Protein AF-A0A0N4XQ04-F1 (afdb_monomer)

Radius of gyration: 18.21 Å; Cα contacts (8 Å, |Δi|>4): 380; chains: 1; bounding box: 42×40×44 Å

Organism: Nippostrongylus brasiliensis (NCBI:txid27835)

InterPro domains:
  IPR000375 Dynamin stalk domain [PF01031] (177-228)
  IPR001401 Dynamin, GTPase domain [SM00053] (2-207)
  IPR001401 Dynamin, GTPase domain [cd08771] (16-231)
  IPR019762 Dynamin, GTPase region, conserved site [PS00410] (19-28)
  IPR022812 Dynamin [PR00195] (18-35)
  IPR022812 Dynamin [PR00195] (88-105)
  IPR022812 Dynamin [PR00195] (138-156)
  IPR022812 Dynamin [PR00195] (157-173)
  IPR022812 Dynamin [PR00195] (180-199)
  IPR022812 Dynamin [PTHR11566] (16-228)
  IPR027417 P-loop containing nucleoside triphosphate hydrolase [G3DSA:3.40.50.300] (14-231)
  IPR027417 P-loop containing nucleoside triphosphate hydrolase [SSF52540] (17-230)
  IPR030381 Dynamin-type guanine nucleotide-binding (G) domain [PS51718] (1-234)
  IPR045063 Dynamin, N-terminal [PF00350] (17-169)

Structure (mmCIF, N/CA/C/O backbone):
data_AF-A0A0N4XQ04-F1
#
_entry.id   AF-A0A0N4XQ04-F1
#
loop_
_atom_site.group_PDB
_atom_site.id
_atom_site.type_symbol
_atom_site.label_atom_id
_atom_site.label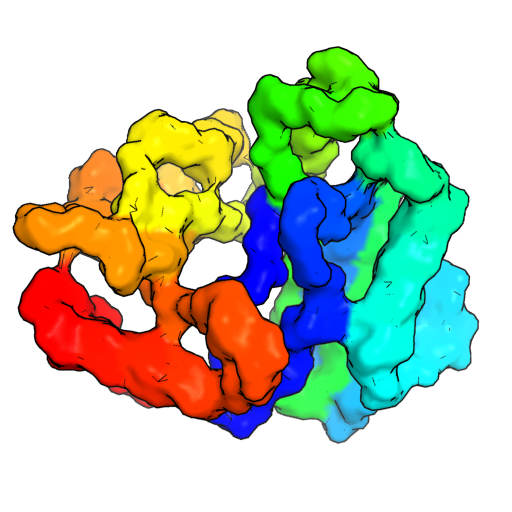_alt_id
_atom_site.label_comp_id
_atom_site.label_asym_id
_atom_site.label_entity_id
_atom_site.label_seq_id
_atom_site.pdbx_PDB_ins_code
_atom_site.Cartn_x
_atom_site.Cartn_y
_atom_site.Cartn_z
_atom_site.occupancy
_atom_site.B_iso_or_equiv
_atom_site.auth_seq_id
_atom_site.auth_comp_id
_atom_site.auth_asym_id
_atom_site.auth_atom_id
_atom_site.pdbx_PDB_model_num
ATOM 1 N N . MET A 1 1 ? 3.033 2.316 2.870 1.00 40.09 1 MET A N 1
ATOM 2 C CA . MET A 1 1 ? 2.395 1.451 1.852 1.00 40.09 1 MET A CA 1
ATOM 3 C C . MET A 1 1 ? 0.942 1.863 1.839 1.00 40.09 1 MET A C 1
ATOM 5 O O . MET A 1 1 ? 0.260 1.546 2.800 1.00 40.09 1 MET A O 1
ATOM 9 N N . SER A 1 2 ? 0.530 2.666 0.857 1.00 30.78 2 SER A N 1
ATOM 10 C CA . SER A 1 2 ? -0.864 3.102 0.753 1.00 30.78 2 SER A CA 1
ATOM 11 C C . SER A 1 2 ? -1.546 2.289 -0.343 1.00 30.78 2 SER A C 1
ATOM 13 O O . SER A 1 2 ? -1.111 2.319 -1.498 1.00 30.78 2 SER A O 1
ATOM 15 N N . PHE A 1 3 ? -2.561 1.514 0.027 1.00 34.94 3 PHE A N 1
ATOM 16 C CA . PHE A 1 3 ? -3.377 0.714 -0.882 1.00 34.94 3 PHE A CA 1
ATOM 17 C C . PHE A 1 3 ? -4.439 1.606 -1.533 1.00 34.94 3 PHE A C 1
ATOM 19 O O . PHE A 1 3 ? -5.583 1.648 -1.099 1.00 34.94 3 PHE A O 1
ATOM 26 N N . SER A 1 4 ? -4.080 2.329 -2.595 1.00 33.50 4 SER A N 1
ATOM 27 C CA . SER A 1 4 ? -5.051 3.139 -3.353 1.00 33.50 4 SER A CA 1
ATOM 28 C C . SER A 1 4 ? -5.623 2.450 -4.601 1.00 33.50 4 SER A C 1
ATOM 30 O O . SER A 1 4 ? -6.505 3.008 -5.252 1.00 33.50 4 SER A O 1
ATOM 32 N N . GLY A 1 5 ? -5.218 1.216 -4.911 1.00 36.62 5 GLY A N 1
ATOM 33 C CA . GLY A 1 5 ? -5.822 0.427 -5.990 1.00 36.62 5 GLY A CA 1
ATOM 34 C C . GLY A 1 5 ? -4.988 -0.800 -6.340 1.00 36.62 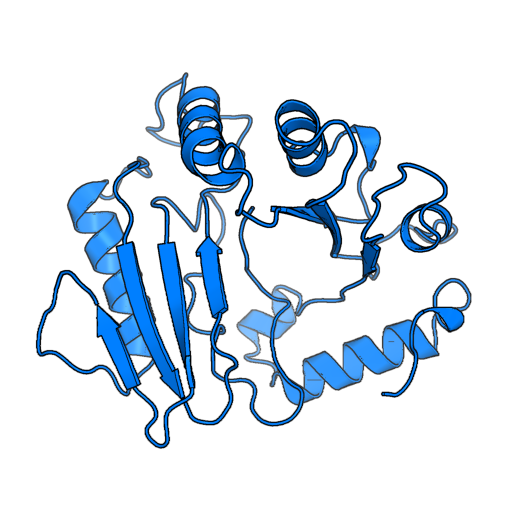5 GLY A C 1
ATOM 35 O O . GLY A 1 5 ? -3.791 -0.670 -6.582 1.00 36.62 5 GLY A O 1
ATOM 36 N N . GLY A 1 6 ? -5.602 -1.986 -6.327 1.00 34.06 6 GLY A N 1
ATOM 37 C CA . GLY A 1 6 ? -4.929 -3.196 -6.818 1.00 34.06 6 GLY A CA 1
ATOM 38 C C . GLY A 1 6 ? -5.489 -4.544 -6.358 1.00 34.06 6 GLY A C 1
ATOM 39 O O . GLY A 1 6 ? -5.051 -5.567 -6.863 1.00 34.06 6 GLY A O 1
ATOM 40 N N . LEU A 1 7 ? -6.447 -4.592 -5.426 1.00 35.34 7 LEU A N 1
ATOM 41 C CA . LEU A 1 7 ? -7.044 -5.854 -4.962 1.00 35.34 7 LEU A CA 1
ATOM 42 C C . LEU A 1 7 ? -8.553 -5.872 -5.241 1.00 35.34 7 LEU A C 1
ATOM 44 O O . LEU A 1 7 ? -9.365 -5.822 -4.322 1.00 35.34 7 LEU A O 1
ATOM 48 N N . CYS A 1 8 ? -8.951 -5.880 -6.513 1.00 35.16 8 CYS A N 1
ATOM 49 C CA . CYS A 1 8 ? -10.344 -6.121 -6.903 1.00 35.16 8 CYS A CA 1
ATOM 50 C C . CYS A 1 8 ? -10.434 -7.394 -7.743 1.00 35.16 8 CYS A C 1
ATOM 52 O O . CYS A 1 8 ? -9.721 -7.547 -8.729 1.00 35.16 8 CYS A O 1
ATOM 54 N N . SER A 1 9 ? -11.323 -8.301 -7.337 1.00 34.16 9 SER A N 1
ATOM 55 C CA . SER A 1 9 ? -11.683 -9.481 -8.122 1.00 34.16 9 SER A CA 1
ATOM 56 C C . SER A 1 9 ? -12.540 -9.052 -9.329 1.00 34.16 9 SER A C 1
ATOM 58 O O . SER A 1 9 ? -13.375 -8.155 -9.176 1.00 34.16 9 SER A O 1
ATOM 60 N N . PRO A 1 10 ? -12.384 -9.666 -10.519 1.00 37.84 10 PRO A N 1
ATOM 61 C CA . PRO A 1 10 ? -13.001 -9.201 -11.770 1.00 37.84 10 PRO A CA 1
ATOM 62 C C . PRO A 1 10 ? -14.539 -9.242 -11.809 1.00 37.84 10 PRO A C 1
ATOM 64 O O . PRO A 1 10 ? -15.143 -8.650 -12.700 1.00 37.84 10 PRO A O 1
ATOM 67 N N . ALA A 1 11 ? -15.202 -9.902 -10.854 1.00 37.88 11 ALA A N 1
ATOM 68 C CA . ALA A 1 11 ? -16.655 -10.041 -10.882 1.00 37.88 11 ALA A CA 1
ATOM 69 C C . ALA A 1 11 ? -17.398 -8.788 -10.363 1.00 37.88 11 ALA A C 1
ATOM 71 O O . ALA A 1 11 ? -18.342 -8.329 -11.013 1.00 37.88 11 ALA A O 1
ATOM 72 N N . HIS A 1 12 ? -17.003 -8.233 -9.209 1.00 42.25 12 HIS A N 1
ATOM 73 C CA . HIS A 1 12 ? -17.744 -7.169 -8.511 1.00 42.25 12 HIS A CA 1
ATOM 74 C C . HIS A 1 12 ? -16.767 -6.250 -7.763 1.00 42.25 12 HIS A C 1
ATOM 76 O O . HIS A 1 12 ? -16.141 -6.630 -6.777 1.00 42.25 12 HIS A O 1
ATOM 82 N N . ALA A 1 13 ? -16.616 -5.031 -8.269 1.00 42.97 13 ALA A N 1
ATOM 83 C CA . ALA A 1 13 ? -15.509 -4.134 -7.969 1.00 42.97 13 ALA A CA 1
ATOM 84 C C . ALA A 1 13 ? -15.736 -3.172 -6.781 1.00 42.97 13 ALA A C 1
ATOM 86 O O . ALA A 1 13 ? -15.130 -2.110 -6.710 1.00 42.97 13 ALA A O 1
ATOM 87 N N . ALA A 1 14 ? -16.611 -3.507 -5.839 1.00 47.78 14 ALA A N 1
ATOM 88 C CA . ALA A 1 14 ? -16.950 -2.602 -4.740 1.00 47.78 14 ALA A CA 1
ATOM 89 C C . ALA A 1 14 ? -15.936 -2.507 -3.569 1.00 47.78 14 ALA A C 1
ATOM 91 O O . ALA A 1 14 ? -15.836 -1.430 -2.979 1.00 47.78 14 ALA A O 1
ATOM 92 N N . PRO A 1 15 ? -15.160 -3.538 -3.175 1.00 50.62 15 PRO A N 1
ATOM 93 C CA . PRO A 1 15 ? -14.781 -3.636 -1.763 1.00 50.62 15 PRO A CA 1
ATOM 94 C C . PRO A 1 15 ? -13.606 -2.759 -1.301 1.00 50.62 15 PRO A C 1
ATOM 96 O O . PRO A 1 15 ? -13.224 -2.871 -0.143 1.00 50.62 15 PRO A O 1
ATOM 99 N N . LEU A 1 16 ? -13.013 -1.896 -2.140 1.00 55.62 16 LEU A N 1
ATOM 100 C CA . LEU A 1 16 ? -11.921 -0.992 -1.720 1.00 55.62 16 LEU A CA 1
ATOM 101 C C . LEU A 1 16 ? -12.001 0.430 -2.299 1.00 55.62 16 LEU A C 1
ATOM 103 O O . LEU A 1 16 ? -11.131 1.255 -2.009 1.00 55.62 16 LEU A O 1
ATOM 107 N N . ASP A 1 17 ? -13.017 0.763 -3.108 1.00 62.09 17 ASP A N 1
ATOM 108 C CA . ASP A 1 17 ? -13.111 2.116 -3.687 1.00 62.09 17 ASP A CA 1
ATOM 109 C C . ASP A 1 17 ? -13.430 3.180 -2.622 1.00 62.09 17 ASP A C 1
ATOM 111 O O . ASP A 1 17 ? -13.239 4.366 -2.858 1.00 62.09 17 ASP A O 1
ATOM 115 N N . PHE A 1 18 ? -13.864 2.773 -1.427 1.00 62.19 18 PHE A N 1
ATOM 116 C CA . PHE A 1 18 ? -14.231 3.664 -0.327 1.00 62.19 18 PHE A CA 1
ATOM 117 C C . PHE A 1 18 ? -13.051 4.195 0.489 1.00 62.19 18 PHE A C 1
ATOM 119 O O . PHE A 1 18 ? -13.249 5.128 1.262 1.00 62.19 18 PHE A O 1
ATOM 126 N N . LEU A 1 19 ? -11.842 3.644 0.340 1.00 73.38 19 LEU A N 1
ATOM 127 C CA . LEU A 1 19 ? -10.681 4.178 1.054 1.00 73.38 19 LEU A CA 1
ATOM 128 C C . LEU A 1 19 ? -10.494 5.663 0.696 1.00 73.38 19 LEU A C 1
ATOM 130 O O . LEU A 1 19 ? -10.645 6.007 -0.483 1.00 73.38 19 LEU A O 1
ATOM 134 N N . PRO A 1 20 ? -10.200 6.548 1.671 1.00 59.28 20 PRO A N 1
ATOM 135 C CA . PRO A 1 20 ? -9.997 7.964 1.392 1.00 59.28 20 PRO A CA 1
ATOM 136 C C . PRO A 1 20 ? -8.969 8.156 0.273 1.00 59.28 20 PRO A C 1
ATOM 138 O O . PRO A 1 20 ? -7.975 7.431 0.195 1.00 59.28 20 PRO A O 1
ATOM 141 N N . ARG A 1 21 ? -9.217 9.118 -0.622 1.00 64.25 21 ARG A N 1
ATOM 142 C CA . ARG A 1 21 ? -8.310 9.484 -1.723 1.00 64.25 21 ARG A CA 1
ATOM 143 C C . ARG A 1 21 ? -8.150 10.994 -1.768 1.00 64.25 21 ARG A C 1
ATOM 145 O O . ARG A 1 21 ? -9.133 11.720 -1.685 1.00 64.25 21 ARG A O 1
ATOM 152 N N . GLY A 1 22 ? -6.923 11.469 -1.957 1.00 55.00 22 GLY A N 1
ATOM 153 C CA . GLY A 1 22 ? -6.633 12.898 -2.039 1.00 55.00 22 GLY A CA 1
ATOM 154 C C . GLY A 1 22 ? -5.165 13.192 -2.334 1.00 55.00 22 GLY A C 1
ATOM 155 O O . GLY A 1 22 ? -4.343 12.286 -2.452 1.00 55.00 22 GLY A O 1
ATOM 156 N N . SER A 1 23 ? -4.834 14.475 -2.464 1.00 46.06 23 SER A N 1
ATOM 157 C CA . SER A 1 23 ? -3.452 14.955 -2.562 1.00 46.06 23 SER A CA 1
ATOM 158 C C . SER A 1 23 ? -2.860 15.190 -1.166 1.00 46.06 23 SER A C 1
ATOM 160 O O . SER A 1 23 ? -3.449 15.928 -0.377 1.00 46.06 23 SER A O 1
ATOM 162 N N . GLY A 1 24 ? -1.682 14.628 -0.875 1.00 56.03 24 GLY A N 1
ATOM 163 C CA . GLY A 1 24 ? -0.995 14.744 0.424 1.00 56.03 24 GLY A CA 1
ATOM 164 C C . GLY A 1 24 ? -0.974 13.427 1.209 1.00 56.03 24 GLY A C 1
ATOM 165 O O . GLY A 1 24 ? -1.134 12.359 0.622 1.00 56.03 24 GLY A O 1
ATOM 166 N N . ILE A 1 25 ? -0.771 13.486 2.533 1.00 57.31 25 ILE A N 1
ATOM 167 C CA . ILE A 1 25 ? -0.905 12.302 3.401 1.00 57.31 25 ILE A CA 1
ATOM 168 C C . ILE A 1 25 ? -2.391 11.971 3.535 1.00 57.31 25 ILE A C 1
ATOM 170 O O . ILE A 1 25 ? -3.100 12.560 4.346 1.00 57.31 25 ILE A O 1
ATOM 174 N N . VAL A 1 26 ? -2.853 11.044 2.703 1.00 68.88 26 VAL A N 1
ATOM 175 C CA . VAL A 1 26 ? -4.247 10.591 2.693 1.00 68.88 26 VAL A CA 1
ATOM 176 C C . VAL A 1 26 ? -4.534 9.727 3.923 1.00 68.88 26 VAL A C 1
ATOM 178 O O . VAL A 1 26 ? -5.467 9.992 4.676 1.00 68.88 26 VAL A O 1
ATOM 181 N N . THR A 1 27 ? -3.666 8.751 4.186 1.00 76.25 27 THR A N 1
ATOM 182 C CA . THR A 1 27 ? -3.754 7.867 5.352 1.00 76.25 27 THR A CA 1
ATOM 183 C C . THR A 1 27 ? -2.927 8.454 6.496 1.00 76.25 27 THR A C 1
ATOM 185 O O . THR A 1 27 ? -1.702 8.395 6.466 1.00 76.25 27 THR A O 1
ATOM 188 N N . ARG A 1 28 ? -3.580 9.044 7.506 1.00 86.44 28 ARG A N 1
ATOM 189 C CA . ARG A 1 28 ? -2.923 9.629 8.703 1.00 86.44 28 ARG A CA 1
ATOM 190 C C . ARG A 1 28 ? -2.937 8.709 9.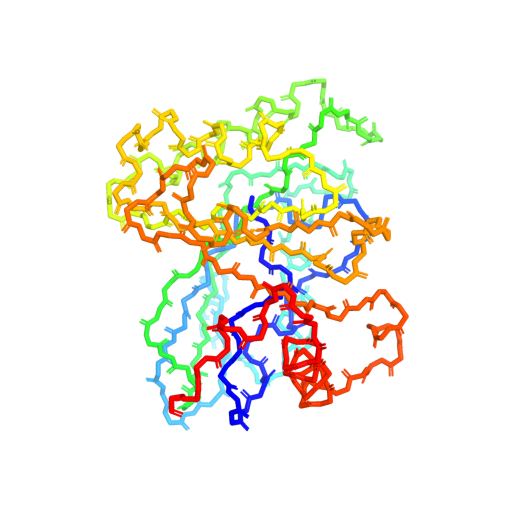930 1.00 86.44 28 ARG A C 1
ATOM 192 O O . ARG A 1 28 ? -2.280 8.985 10.932 1.00 86.44 28 ARG A O 1
ATOM 199 N N . ARG A 1 29 ? -3.684 7.610 9.855 1.00 90.44 29 ARG A N 1
ATOM 200 C CA . ARG A 1 29 ? -3.790 6.569 10.881 1.00 90.44 29 ARG A CA 1
ATOM 201 C C . ARG A 1 29 ? -3.730 5.206 10.202 1.00 90.44 29 ARG A C 1
ATOM 203 O O . ARG A 1 29 ? -4.263 5.093 9.100 1.00 90.44 29 ARG A O 1
ATOM 210 N N . PRO A 1 30 ? -3.147 4.172 10.827 1.00 92.56 30 PRO A N 1
ATOM 211 C CA . PRO A 1 30 ? -3.252 2.820 10.303 1.00 92.56 30 PRO A CA 1
ATOM 212 C C . PRO A 1 30 ? -4.722 2.412 10.167 1.00 92.56 30 PRO A C 1
ATOM 214 O O . PRO A 1 30 ? -5.494 2.576 11.112 1.00 92.56 30 PRO A O 1
ATOM 217 N N . LEU A 1 31 ? -5.111 1.854 9.027 1.00 93.25 31 LEU A N 1
ATOM 218 C CA . LEU A 1 31 ? -6.429 1.255 8.843 1.00 93.25 31 LEU A CA 1
ATOM 219 C C . LEU A 1 31 ? -6.264 -0.259 8.756 1.00 93.25 31 LEU A C 1
ATOM 221 O O . LEU A 1 31 ? -5.709 -0.783 7.793 1.00 93.25 31 LEU A O 1
ATOM 225 N N . ILE A 1 32 ? -6.752 -0.958 9.776 1.00 93.81 32 ILE A N 1
ATOM 226 C CA . ILE A 1 32 ? -6.834 -2.416 9.790 1.00 93.81 32 ILE A CA 1
ATOM 227 C C . ILE A 1 32 ? -8.180 -2.784 9.176 1.00 93.81 32 ILE A C 1
ATOM 229 O O . ILE A 1 32 ? -9.220 -2.681 9.828 1.00 93.81 32 ILE A O 1
ATOM 233 N N . LEU A 1 33 ? -8.147 -3.189 7.912 1.00 93.06 33 LEU A N 1
ATOM 234 C CA . LEU A 1 33 ? -9.303 -3.606 7.138 1.00 93.06 33 LEU A CA 1
ATOM 235 C C . LEU A 1 33 ? -9.384 -5.131 7.107 1.00 93.06 33 LEU A C 1
ATOM 237 O O . LEU A 1 33 ? -8.543 -5.800 6.511 1.00 93.06 33 LEU A O 1
ATOM 241 N N . GLN A 1 34 ? -10.415 -5.687 7.727 1.00 92.94 34 GLN A N 1
ATOM 242 C CA . GLN A 1 34 ? -10.708 -7.114 7.682 1.00 92.94 34 GLN A CA 1
ATOM 243 C C . GLN A 1 34 ? -11.824 -7.354 6.669 1.00 92.94 34 GLN A C 1
ATOM 245 O O . GLN A 1 34 ? -12.957 -6.932 6.882 1.00 92.94 34 GLN A O 1
ATOM 250 N N . LEU A 1 35 ? -11.501 -8.031 5.577 1.00 90.81 35 LEU A N 1
ATOM 251 C CA . LEU A 1 35 ? -12.465 -8.544 4.618 1.00 90.81 35 LEU A CA 1
ATOM 252 C C . LEU A 1 35 ? -12.927 -9.919 5.096 1.00 90.81 35 LEU A C 1
ATOM 254 O O . LEU A 1 35 ? -12.099 -10.791 5.371 1.00 90.81 35 LEU A O 1
ATOM 258 N N . ILE A 1 36 ? -14.237 -10.091 5.235 1.00 92.75 36 ILE A N 1
ATOM 259 C CA . ILE A 1 36 ? -14.867 -11.311 5.733 1.00 92.75 36 ILE A CA 1
ATOM 260 C C . ILE A 1 36 ? -15.904 -11.751 4.705 1.00 92.75 36 ILE A C 1
ATOM 262 O O . ILE A 1 36 ? -16.799 -10.991 4.339 1.00 92.75 36 ILE A O 1
ATOM 266 N N . GLN A 1 37 ? -15.778 -12.983 4.228 1.00 92.00 37 GLN A N 1
ATOM 267 C CA . GLN A 1 37 ? -16.737 -13.557 3.301 1.00 92.00 37 GLN A CA 1
ATOM 268 C C . GLN A 1 37 ? -18.052 -13.838 4.039 1.00 92.00 37 GLN A C 1
ATOM 270 O O . GLN A 1 37 ? -18.088 -14.652 4.961 1.00 92.00 37 GLN A O 1
ATOM 275 N N . ASP A 1 38 ? -19.129 -13.177 3.621 1.00 92.44 38 ASP A N 1
ATOM 276 C CA . ASP A 1 38 ? -20.472 -13.322 4.194 1.00 92.44 38 ASP A CA 1
ATOM 277 C C . ASP A 1 38 ? -21.533 -13.276 3.089 1.00 92.44 38 ASP A C 1
ATOM 279 O O . ASP A 1 38 ? -21.259 -12.851 1.974 1.00 92.44 38 ASP A O 1
ATOM 283 N N . ARG A 1 39 ? -22.761 -13.722 3.362 1.00 92.44 39 ARG A N 1
ATOM 284 C CA . ARG A 1 39 ? -23.855 -13.612 2.382 1.00 92.44 39 ARG A CA 1
ATOM 285 C C . ARG A 1 39 ? -24.380 -12.183 2.253 1.00 92.44 39 ARG A C 1
ATOM 287 O O . ARG A 1 39 ? -24.948 -11.846 1.219 1.00 92.44 39 ARG A O 1
ATOM 294 N N . ASN A 1 40 ? -24.217 -11.377 3.295 1.00 91.94 40 ASN A N 1
ATOM 295 C CA . ASN A 1 40 ? -24.663 -9.996 3.361 1.00 91.94 40 ASN A CA 1
ATOM 296 C C . ASN A 1 40 ? -23.496 -9.047 3.079 1.00 91.94 40 ASN A C 1
ATOM 298 O O . ASN A 1 40 ? -22.339 -9.372 3.342 1.00 91.94 40 ASN A O 1
ATOM 302 N N . GLU A 1 41 ? -23.818 -7.856 2.580 1.00 90.25 41 GLU A N 1
ATOM 303 C CA . GLU A 1 41 ? -22.837 -6.807 2.317 1.00 90.25 41 GLU A CA 1
ATOM 304 C C . GLU A 1 41 ? -23.031 -5.634 3.279 1.00 90.25 41 GLU A C 1
ATOM 306 O O . GLU A 1 41 ? -24.053 -4.948 3.238 1.00 90.25 41 GLU A O 1
ATOM 311 N N . TYR A 1 42 ? -22.074 -5.446 4.188 1.00 93.19 42 TYR A N 1
ATOM 312 C CA . TYR A 1 42 ? -22.071 -4.357 5.165 1.00 93.19 42 TYR A CA 1
ATOM 313 C C . TYR A 1 42 ? -20.684 -4.171 5.789 1.00 93.19 42 TYR A C 1
ATOM 315 O O . TYR A 1 42 ? -19.808 -5.028 5.680 1.00 93.19 42 TYR A O 1
ATOM 323 N N . ALA A 1 43 ? -20.488 -3.065 6.497 1.00 94.62 43 ALA A N 1
ATOM 324 C CA . ALA A 1 43 ? -19.284 -2.787 7.257 1.00 94.62 43 ALA A CA 1
ATOM 325 C C . ALA A 1 43 ? -19.584 -2.455 8.725 1.00 94.62 43 ALA A C 1
ATOM 327 O O . ALA A 1 43 ? -20.656 -1.951 9.061 1.00 94.62 43 ALA A O 1
ATOM 328 N N . GLU A 1 44 ? -18.625 -2.736 9.601 1.00 96.06 44 GLU A N 1
ATOM 329 C CA . GLU A 1 44 ? -18.680 -2.436 11.032 1.00 96.06 44 GLU A CA 1
ATOM 330 C C . GLU A 1 44 ? -17.338 -1.856 11.488 1.00 96.06 44 GLU A C 1
ATOM 332 O O . GLU A 1 44 ? -16.268 -2.414 11.218 1.00 96.06 44 GLU A O 1
ATOM 337 N N . PHE A 1 45 ? -17.396 -0.751 12.227 1.00 96.81 45 PHE A N 1
ATOM 338 C CA . PHE A 1 45 ? -16.230 -0.170 12.879 1.00 96.81 45 PHE A CA 1
ATOM 339 C C . PHE A 1 45 ? -16.141 -0.619 14.333 1.00 96.81 45 PHE A C 1
ATOM 341 O O . PHE A 1 45 ? -17.124 -0.571 15.073 1.00 96.81 45 PHE A O 1
ATOM 348 N N . LEU A 1 46 ? -14.936 -0.959 14.795 1.00 95.69 46 LEU A N 1
ATOM 349 C CA . LEU A 1 46 ? -14.734 -1.387 16.183 1.00 95.69 46 LEU A CA 1
ATOM 350 C C . LEU A 1 46 ? -15.122 -0.307 17.208 1.00 95.69 46 LEU A C 1
ATOM 352 O O . LEU A 1 46 ? -15.551 -0.638 18.315 1.00 95.69 46 LEU A O 1
ATOM 356 N N . HIS A 1 47 ? -14.971 0.974 16.856 1.00 94.81 47 HIS A N 1
ATOM 357 C CA . HIS A 1 47 ? -15.336 2.107 17.712 1.00 94.81 47 HIS A CA 1
ATOM 358 C C . HIS A 1 47 ? -16.831 2.466 17.658 1.00 94.81 47 HIS A C 1
ATOM 360 O O . HIS A 1 47 ? -17.283 3.248 18.490 1.00 94.81 47 HIS A O 1
ATOM 366 N N . LYS A 1 48 ? -17.610 1.862 16.748 1.00 94.44 48 LYS A N 1
ATOM 367 C CA . LYS A 1 48 ? -19.071 2.019 16.620 1.00 94.44 48 LYS A CA 1
ATOM 368 C C . LYS A 1 48 ? -19.777 0.662 16.678 1.00 94.44 48 LYS A C 1
ATOM 370 O O . LYS A 1 48 ? -20.474 0.256 15.751 1.00 94.44 48 LYS A O 1
ATOM 375 N N . LYS A 1 49 ? -19.576 -0.054 17.789 1.00 88.69 49 LYS A N 1
ATOM 376 C CA . LYS A 1 49 ? -20.162 -1.387 18.008 1.00 88.69 49 LYS A CA 1
ATOM 377 C C . LYS A 1 49 ? -21.681 -1.363 17.835 1.00 88.69 49 LYS A C 1
ATOM 379 O O . LYS A 1 49 ? -22.355 -0.532 18.440 1.00 88.69 49 LYS A O 1
ATOM 384 N N . GLY A 1 50 ? -22.202 -2.310 17.057 1.00 88.62 50 GLY A N 1
ATOM 385 C CA . GLY A 1 50 ? -23.639 -2.442 16.800 1.00 88.62 50 GLY A CA 1
ATOM 386 C C . GLY A 1 50 ? -24.194 -1.490 15.736 1.00 88.62 50 GLY A C 1
ATOM 387 O O . GLY A 1 50 ? -25.395 -1.523 15.478 1.00 88.62 50 GLY A O 1
ATOM 388 N N . GLN A 1 51 ? -23.350 -0.667 15.103 1.00 94.75 51 GLN A N 1
ATOM 389 C CA . GLN A 1 51 ? -23.731 0.121 13.936 1.00 94.75 51 GLN A CA 1
ATOM 390 C C . GLN A 1 51 ? -23.240 -0.558 12.654 1.00 94.75 51 GLN A C 1
ATOM 392 O O . GLN A 1 51 ? -22.042 -0.770 12.468 1.00 94.75 51 GLN A O 1
ATOM 397 N N . TYR A 1 52 ? -24.179 -0.845 11.755 1.00 94.75 52 TYR A N 1
ATOM 398 C CA . TYR A 1 52 ? -23.909 -1.446 10.452 1.00 94.75 52 TYR A CA 1
ATOM 399 C C . TYR A 1 52 ? -23.974 -0.386 9.354 1.00 94.75 52 TYR A C 1
ATOM 401 O O . TYR A 1 52 ? -24.918 0.402 9.293 1.00 94.75 52 TYR A O 1
ATOM 409 N N . PHE A 1 53 ? -22.973 -0.383 8.482 1.00 93.81 53 PHE A N 1
ATOM 410 C CA . PHE A 1 53 ? -22.870 0.528 7.350 1.00 93.81 53 PHE A CA 1
ATOM 411 C C . PHE A 1 53 ? -23.103 -0.254 6.060 1.00 93.81 53 PHE A C 1
ATOM 413 O O . PHE A 1 53 ? -22.337 -1.155 5.743 1.00 93.81 53 PHE A O 1
ATOM 420 N N . THR A 1 54 ? -24.154 0.077 5.318 1.00 91.44 54 THR A N 1
ATOM 421 C CA . THR A 1 54 ? -24.426 -0.494 3.985 1.00 91.44 54 THR A CA 1
ATOM 422 C C . THR A 1 54 ? -24.049 0.465 2.856 1.00 91.44 54 THR A C 1
ATOM 424 O O . THR A 1 54 ? -23.842 0.037 1.726 1.00 91.44 54 THR A O 1
ATOM 427 N N . ASP A 1 55 ? -23.927 1.757 3.168 1.00 88.06 55 ASP A N 1
ATOM 428 C CA . ASP A 1 55 ? -23.423 2.786 2.265 1.00 88.06 55 ASP A CA 1
ATOM 429 C C . ASP A 1 55 ? -21.915 2.987 2.476 1.00 88.06 55 ASP A C 1
ATOM 431 O O . ASP A 1 55 ? -21.460 3.412 3.542 1.00 88.06 55 ASP A O 1
ATOM 435 N N . PHE A 1 56 ? -21.129 2.684 1.447 1.00 84.81 56 PHE A N 1
ATOM 436 C CA . PHE A 1 56 ? -19.675 2.795 1.484 1.00 84.81 56 PHE A CA 1
ATOM 437 C C . PHE A 1 56 ? -19.164 4.241 1.397 1.00 84.81 56 PHE A C 1
ATOM 439 O O . PHE A 1 56 ? -18.045 4.505 1.844 1.00 84.81 56 PHE A O 1
ATOM 446 N N . ASP A 1 57 ? -19.972 5.196 0.926 1.00 85.69 57 ASP A N 1
ATOM 447 C CA . ASP A 1 57 ? -19.632 6.617 1.056 1.00 85.69 57 ASP A CA 1
ATOM 448 C C . ASP A 1 57 ? -19.709 7.051 2.531 1.00 85.69 57 ASP A C 1
ATOM 450 O O . ASP A 1 57 ? -18.858 7.807 3.009 1.00 85.69 57 ASP A O 1
ATOM 454 N N . ALA A 1 58 ? -20.652 6.494 3.300 1.00 90.38 58 ALA A N 1
ATOM 455 C CA . ALA A 1 58 ? -20.712 6.696 4.748 1.00 90.38 58 ALA A CA 1
ATOM 456 C C . ALA A 1 58 ? -19.530 6.035 5.480 1.00 90.38 58 ALA A C 1
ATOM 458 O O . ALA A 1 58 ? -19.021 6.605 6.444 1.00 90.38 58 ALA A O 1
ATOM 459 N N . VAL A 1 59 ? -19.048 4.878 5.007 1.00 91.00 59 VAL A N 1
ATOM 460 C CA . VAL A 1 59 ? -17.813 4.249 5.518 1.00 91.00 59 VAL A CA 1
ATOM 461 C C . VAL A 1 59 ? -16.608 5.159 5.287 1.00 91.00 59 VAL A C 1
ATOM 463 O O . VAL A 1 59 ? -15.825 5.372 6.211 1.00 91.00 59 VAL A O 1
ATOM 466 N N . ARG A 1 60 ? -16.459 5.726 4.082 1.00 88.25 60 ARG A N 1
ATOM 467 C CA . ARG A 1 60 ? -15.376 6.674 3.786 1.00 88.25 60 ARG A CA 1
ATOM 468 C C . ARG A 1 60 ? -15.419 7.870 4.728 1.00 88.25 60 ARG A C 1
ATOM 470 O O . ARG A 1 60 ? -14.412 8.187 5.357 1.00 88.25 60 ARG A O 1
ATOM 477 N N . LYS A 1 61 ? -16.591 8.498 4.833 1.00 90.44 61 LYS A N 1
ATOM 478 C CA . LYS A 1 61 ? -16.797 9.659 5.696 1.00 90.44 61 LYS A CA 1
ATOM 479 C C . LYS A 1 61 ? -16.463 9.341 7.151 1.00 90.44 61 LYS A C 1
ATOM 481 O O . LYS A 1 61 ? -15.794 10.128 7.803 1.00 90.44 61 LYS A O 1
ATOM 486 N N . GLU A 1 62 ? -16.848 8.166 7.639 1.00 93.94 62 GLU A N 1
ATOM 487 C CA . GLU A 1 62 ? -16.514 7.741 8.998 1.00 93.94 62 GLU A CA 1
ATOM 488 C C . GLU A 1 62 ? -15.002 7.607 9.222 1.00 93.94 62 GLU A C 1
ATOM 490 O O 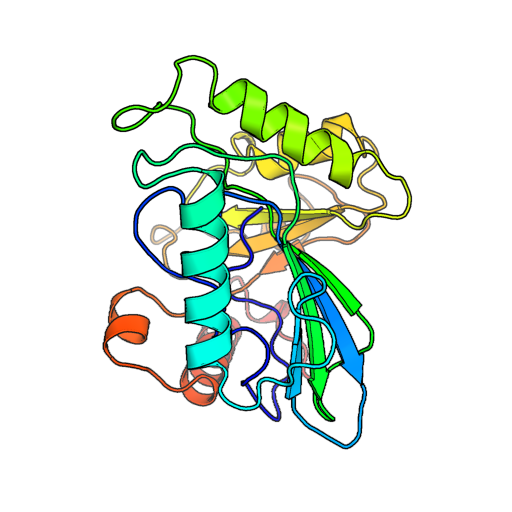. GLU A 1 62 ? -14.507 7.999 10.275 1.00 93.94 62 GLU A O 1
ATOM 495 N N . ILE A 1 63 ? -14.253 7.077 8.248 1.00 91.69 63 ILE A N 1
ATOM 496 C CA . ILE A 1 63 ? -12.785 7.000 8.333 1.00 91.69 63 ILE A CA 1
ATOM 497 C C . ILE A 1 63 ? -12.184 8.409 8.422 1.00 91.69 63 ILE A C 1
ATOM 499 O O . ILE A 1 63 ? -11.261 8.630 9.211 1.00 91.69 63 ILE A O 1
ATOM 503 N N . GLU A 1 64 ? -12.688 9.350 7.622 1.00 90.12 64 GLU A N 1
ATOM 504 C CA . GLU A 1 64 ? -12.245 10.749 7.612 1.00 90.12 64 GLU A CA 1
ATOM 505 C C . GLU A 1 64 ? -12.565 11.445 8.944 1.00 90.12 64 GLU A C 1
ATOM 507 O O . GLU A 1 64 ? -11.648 11.949 9.598 1.00 90.12 64 GLU A O 1
ATOM 512 N N . ASP A 1 65 ? -13.818 11.366 9.400 1.00 91.69 65 ASP A N 1
ATOM 513 C CA . ASP A 1 65 ? -14.301 11.958 10.652 1.00 91.69 65 ASP A CA 1
ATOM 514 C C . ASP A 1 65 ? -13.523 11.409 11.864 1.00 91.69 65 ASP A C 1
ATOM 516 O O . ASP A 1 65 ? -13.059 12.163 12.723 1.00 91.69 65 ASP A O 1
ATOM 520 N N . GLU A 1 66 ? -13.318 10.090 11.928 1.00 92.88 66 GLU A N 1
ATOM 521 C CA . GLU A 1 66 ? -12.582 9.433 13.013 1.00 92.88 66 GLU A CA 1
ATOM 522 C C . GLU A 1 66 ? -11.076 9.740 12.962 1.00 92.88 66 GLU A C 1
ATOM 524 O O . GLU A 1 66 ? -10.400 9.791 13.996 1.00 92.88 66 GLU A O 1
ATOM 529 N N . THR A 1 67 ? -10.526 9.980 11.772 1.00 90.69 67 THR A N 1
ATOM 530 C CA . THR A 1 67 ? -9.150 10.463 11.628 1.00 90.69 67 THR A CA 1
ATOM 531 C C . THR A 1 67 ? -9.027 11.880 12.173 1.00 90.69 67 THR A C 1
ATOM 533 O O . THR A 1 67 ? -8.204 12.113 13.061 1.00 90.69 67 THR A O 1
ATOM 536 N N . ASP A 1 68 ? -9.882 12.799 11.722 1.00 89.75 68 ASP A N 1
ATOM 537 C CA . ASP A 1 68 ? -9.863 14.203 12.140 1.00 89.75 68 ASP A CA 1
ATOM 538 C C . ASP A 1 68 ? -10.139 14.379 13.633 1.00 89.75 68 ASP A C 1
ATOM 540 O O . ASP A 1 68 ? -9.505 15.214 14.280 1.00 89.75 68 ASP A O 1
ATOM 544 N N . ARG A 1 69 ? -11.000 13.542 14.220 1.00 91.31 69 ARG A N 1
ATOM 545 C CA . ARG A 1 69 ? -11.265 13.540 15.665 1.00 91.31 69 ARG A CA 1
ATOM 546 C C . ARG A 1 69 ? -10.006 13.295 16.501 1.00 91.31 69 ARG A C 1
ATOM 548 O O . ARG A 1 69 ? -9.899 13.828 17.603 1.00 91.31 69 ARG A O 1
ATOM 555 N N . VAL A 1 70 ? -9.076 12.471 16.012 1.00 90.19 70 VAL A N 1
ATOM 556 C CA . VAL A 1 70 ? -7.868 12.068 16.754 1.00 90.19 70 VAL A CA 1
ATOM 557 C C . VAL A 1 70 ? -6.657 12.917 16.388 1.00 90.19 70 VAL A C 1
ATOM 559 O O . VAL A 1 70 ? -5.882 13.278 17.269 1.00 90.19 70 VAL A O 1
ATOM 562 N N . THR A 1 71 ? -6.465 13.224 15.106 1.00 86.00 71 THR A N 1
ATOM 563 C CA . THR A 1 71 ? -5.275 13.951 14.635 1.00 86.00 71 THR A CA 1
ATOM 564 C C . THR A 1 71 ? -5.491 15.458 14.516 1.00 86.00 71 THR A C 1
ATOM 566 O O . THR A 1 71 ? -4.548 16.187 14.213 1.00 86.00 71 THR A O 1
ATOM 569 N N . GLY A 1 72 ? -6.728 15.927 14.702 1.00 82.25 72 GLY A N 1
ATOM 570 C CA . GLY A 1 72 ? -7.136 17.277 14.336 1.00 82.25 72 GLY A CA 1
ATOM 571 C C . GLY A 1 72 ? -7.089 17.508 12.822 1.00 82.25 72 GLY A C 1
ATOM 572 O O . GLY A 1 72 ? -6.750 16.618 12.034 1.00 82.25 72 GLY A O 1
ATOM 573 N N . GLN A 1 73 ? -7.384 18.746 12.420 1.00 73.50 73 GLN A N 1
ATOM 574 C CA . GLN A 1 73 ? -7.335 19.183 11.018 1.00 73.50 73 GLN A CA 1
ATOM 575 C C . GLN A 1 73 ? -5.907 19.529 10.543 1.00 73.50 73 GLN A C 1
ATOM 577 O O . GLN A 1 73 ? -5.659 19.648 9.344 1.00 73.50 73 GLN A O 1
ATOM 582 N N . ASN A 1 74 ? -4.934 19.610 11.459 1.00 68.31 74 ASN A N 1
ATOM 583 C CA . ASN A 1 74 ? -3.567 20.081 11.190 1.00 68.31 74 ASN A CA 1
ATOM 584 C C . ASN A 1 74 ? -2.627 18.995 10.626 1.00 68.31 74 ASN A C 1
ATOM 586 O O . ASN A 1 74 ? -1.427 19.006 10.882 1.00 68.31 74 ASN A O 1
ATOM 590 N N . LYS A 1 75 ? -3.155 18.034 9.854 1.00 71.25 75 LYS A N 1
ATOM 591 C CA . LYS A 1 75 ? -2.376 16.996 9.134 1.00 71.25 75 LYS A CA 1
ATOM 592 C C . LYS A 1 75 ? -1.426 16.140 9.996 1.00 71.25 75 LYS A C 1
ATOM 594 O O . LYS A 1 75 ? -0.501 15.531 9.451 1.00 71.25 75 LYS A O 1
ATOM 599 N N . GLY A 1 76 ? -1.659 16.070 11.307 1.00 80.88 76 GLY A N 1
ATOM 600 C CA . GLY A 1 76 ? -0.943 15.166 12.204 1.00 80.88 76 GLY A CA 1
ATOM 601 C C . GLY A 1 76 ? -1.222 13.697 11.879 1.00 80.88 76 GLY A C 1
ATOM 602 O O . GLY A 1 76 ? -2.172 13.376 11.162 1.00 80.88 76 GLY A O 1
ATOM 603 N N . ILE A 1 77 ? -0.404 12.799 12.421 1.00 87.56 77 ILE A N 1
ATOM 604 C CA . ILE A 1 77 ? -0.611 11.350 12.329 1.00 87.56 77 ILE A CA 1
ATOM 605 C C . ILE A 1 77 ? -0.854 10.761 13.715 1.00 87.56 77 ILE A C 1
ATOM 607 O O . ILE A 1 77 ? -0.503 11.362 14.727 1.00 87.56 77 ILE A O 1
ATOM 611 N N . SER A 1 78 ? -1.442 9.570 13.773 1.00 89.62 78 SER A N 1
ATOM 612 C CA . SER A 1 78 ? -1.577 8.830 15.028 1.00 89.62 78 SER A CA 1
ATOM 613 C C . SER A 1 78 ? -1.340 7.340 14.802 1.00 89.62 78 SER A C 1
ATOM 615 O O . SER A 1 78 ? -1.881 6.783 13.845 1.00 89.62 78 SER A O 1
ATOM 617 N N . PRO A 1 79 ? -0.575 6.662 15.680 1.00 89.44 79 PRO A N 1
ATOM 618 C CA . PRO A 1 79 ? -0.332 5.225 15.569 1.00 89.44 79 PRO A CA 1
ATOM 619 C C . PRO A 1 79 ? -1.561 4.384 15.941 1.00 89.44 79 PRO A C 1
ATOM 621 O O . PRO A 1 79 ? -1.555 3.173 15.737 1.00 89.44 79 PRO A O 1
ATOM 624 N N . HIS A 1 80 ? -2.617 4.999 16.487 1.00 92.56 80 HIS A N 1
ATOM 625 C CA . HIS A 1 80 ? -3.821 4.295 16.917 1.00 92.56 80 HIS A CA 1
ATOM 626 C C . HIS A 1 80 ? -4.656 3.861 15.704 1.00 92.56 80 HIS A C 1
ATOM 628 O O . HIS A 1 80 ? -5.212 4.727 15.013 1.00 92.56 80 HIS A O 1
ATOM 634 N N . PRO A 1 81 ? -4.802 2.548 15.450 1.00 94.25 81 PRO A N 1
ATOM 635 C CA . PRO A 1 81 ? -5.453 2.069 14.244 1.00 94.25 81 PRO A CA 1
ATOM 636 C C . PRO A 1 81 ? -6.962 2.327 14.256 1.00 94.25 81 PRO A C 1
ATOM 638 O O . PRO A 1 81 ? -7.609 2.276 15.305 1.00 94.25 81 PRO A O 1
ATOM 641 N N . ILE A 1 82 ? -7.531 2.539 13.073 1.00 95.19 82 ILE A N 1
ATOM 642 C CA . ILE A 1 82 ? -8.965 2.386 12.817 1.00 95.19 82 ILE A CA 1
ATOM 643 C C . ILE A 1 82 ? -9.182 0.923 12.427 1.00 95.19 82 ILE A C 1
ATOM 645 O O . ILE A 1 82 ? -8.499 0.408 11.545 1.00 95.19 82 ILE A O 1
ATOM 649 N N . ASN A 1 83 ? -10.094 0.232 13.108 1.00 96.31 83 ASN A N 1
ATOM 650 C CA . ASN A 1 83 ? -10.409 -1.166 12.816 1.00 96.31 83 ASN A CA 1
ATOM 651 C C . ASN A 1 83 ? -11.758 -1.227 12.107 1.00 96.31 83 ASN A C 1
ATOM 653 O O . ASN A 1 83 ? -12.782 -0.874 12.699 1.00 96.31 83 ASN A O 1
ATOM 657 N N . LEU A 1 84 ? -11.734 -1.689 10.863 1.00 95.50 84 LEU A N 1
ATOM 658 C CA . LEU A 1 84 ? -12.885 -1.789 9.982 1.00 95.50 84 LEU A CA 1
ATOM 659 C C . LEU A 1 84 ? -13.048 -3.238 9.532 1.00 95.50 84 LEU A C 1
ATOM 661 O O . LEU A 1 84 ? -12.108 -3.851 9.029 1.00 95.50 84 LEU A O 1
ATOM 665 N N . ARG A 1 85 ? -14.250 -3.780 9.693 1.00 94.75 85 ARG A N 1
ATOM 666 C CA . ARG A 1 85 ? -14.646 -5.071 9.133 1.00 94.75 85 ARG A CA 1
ATOM 667 C C . ARG A 1 85 ? -15.601 -4.828 7.983 1.00 94.75 85 ARG A C 1
ATOM 669 O O . ARG A 1 85 ? -16.563 -4.091 8.157 1.00 94.75 85 ARG A O 1
ATOM 676 N N . VAL A 1 86 ? -15.346 -5.448 6.840 1.00 92.56 86 VAL A N 1
ATOM 677 C CA . VAL A 1 86 ? -16.237 -5.442 5.678 1.00 92.56 86 VAL A CA 1
ATOM 678 C C . VAL A 1 86 ? -16.647 -6.875 5.398 1.00 92.56 86 VAL A C 1
ATOM 680 O O . VAL A 1 86 ? -15.805 -7.738 5.158 1.00 92.56 86 VAL A O 1
ATOM 683 N N . PHE A 1 87 ? -17.948 -7.105 5.439 1.00 92.69 87 PHE A N 1
ATOM 684 C CA . PHE A 1 87 ? -18.603 -8.362 5.133 1.00 92.69 87 PHE A CA 1
ATOM 685 C C . PHE A 1 87 ? -19.143 -8.269 3.707 1.00 92.69 87 PHE A C 1
ATOM 687 O O . PHE A 1 87 ? -19.769 -7.267 3.367 1.00 92.69 87 PHE A O 1
ATOM 694 N N . SER A 1 88 ? -18.851 -9.249 2.851 1.00 89.44 88 SER A N 1
ATOM 695 C CA . SER A 1 88 ? -19.368 -9.286 1.473 1.00 89.44 88 SER A CA 1
ATOM 696 C C . SER A 1 88 ? -19.268 -10.700 0.888 1.00 89.44 88 SER A C 1
ATOM 698 O O . SER A 1 88 ? -18.329 -11.432 1.218 1.00 89.44 88 SER A O 1
ATOM 700 N N . PRO A 1 89 ? -20.165 -11.106 -0.028 1.00 87.44 89 PRO A N 1
ATOM 701 C CA . PRO A 1 89 ? -20.041 -12.390 -0.724 1.00 87.44 89 PRO A CA 1
ATOM 702 C C . PRO A 1 89 ? -18.892 -12.406 -1.738 1.00 87.44 89 PRO A C 1
ATOM 704 O O . PRO A 1 89 ? -18.482 -13.476 -2.186 1.00 87.44 89 PRO A O 1
ATOM 707 N N . ASN A 1 90 ? -18.366 -11.229 -2.091 1.00 81.31 90 ASN A N 1
ATOM 708 C CA . ASN A 1 90 ? -17.402 -11.034 -3.172 1.00 81.31 90 ASN A CA 1
ATOM 709 C C . ASN A 1 90 ? -15.954 -10.862 -2.687 1.00 81.31 90 ASN A C 1
ATOM 711 O O . ASN A 1 90 ? -15.078 -10.508 -3.479 1.00 81.31 90 ASN A O 1
ATOM 715 N N . VAL A 1 91 ? -15.692 -11.082 -1.397 1.00 80.56 91 VAL A N 1
ATOM 716 C CA . VAL A 1 91 ? -14.354 -10.950 -0.809 1.00 80.56 91 VAL A CA 1
ATOM 717 C C . VAL A 1 91 ? -13.843 -12.285 -0.289 1.00 80.56 91 VAL A C 1
ATOM 719 O O . VAL A 1 91 ? -14.608 -13.161 0.104 1.00 80.56 91 VAL A O 1
ATOM 722 N N . LEU A 1 92 ? -12.521 -12.425 -0.271 1.00 84.38 92 LEU A N 1
ATOM 723 C CA . LEU A 1 92 ? -11.853 -13.488 0.468 1.00 84.38 92 LEU A CA 1
ATOM 724 C C . LEU A 1 92 ? -11.643 -13.045 1.915 1.00 84.38 92 LEU A C 1
ATOM 726 O O . LEU A 1 92 ? -11.497 -11.853 2.190 1.00 84.38 92 LEU A O 1
ATOM 730 N N . ASN A 1 93 ? -11.549 -14.016 2.821 1.00 86.06 93 ASN A N 1
ATOM 731 C CA . ASN A 1 93 ? -11.131 -13.760 4.195 1.00 86.06 93 ASN A CA 1
ATOM 732 C C . ASN A 1 93 ? -9.675 -13.271 4.206 1.00 86.06 93 ASN A C 1
ATOM 734 O O . ASN A 1 93 ? -8.746 -14.064 4.047 1.00 86.06 93 ASN A O 1
ATOM 738 N N . LEU A 1 94 ? -9.479 -11.963 4.373 1.00 87.44 94 LEU A N 1
ATOM 739 C CA . LEU A 1 94 ? -8.174 -11.309 4.297 1.00 87.44 94 LEU A CA 1
ATOM 740 C C . LEU A 1 94 ? -8.118 -10.120 5.256 1.00 87.44 94 LEU A C 1
ATOM 742 O O . LEU A 1 94 ? -9.099 -9.410 5.436 1.00 87.44 94 LEU A O 1
ATOM 746 N N . THR A 1 95 ? -6.957 -9.867 5.857 1.00 89.31 95 THR A N 1
ATOM 747 C CA . THR A 1 95 ? -6.703 -8.619 6.590 1.00 89.31 95 THR A CA 1
ATOM 748 C C . THR A 1 95 ? -5.675 -7.791 5.837 1.00 89.31 95 THR A C 1
ATOM 750 O O . THR A 1 95 ? -4.571 -8.260 5.567 1.00 89.31 95 THR A O 1
ATOM 753 N N . LEU A 1 96 ? -6.049 -6.561 5.512 1.00 89.38 96 LEU A N 1
ATOM 754 C CA . LEU A 1 96 ? -5.208 -5.546 4.901 1.00 89.38 96 LEU A CA 1
ATOM 755 C C . LEU A 1 96 ? -4.909 -4.475 5.945 1.00 89.38 96 LEU A C 1
ATOM 757 O O . LEU A 1 96 ? -5.784 -4.081 6.713 1.00 89.38 96 LEU A O 1
ATOM 761 N N . ILE A 1 97 ? -3.665 -4.014 5.982 1.00 90.56 97 ILE A N 1
ATOM 762 C CA . ILE A 1 97 ? -3.252 -2.928 6.866 1.00 90.56 97 ILE A CA 1
ATOM 763 C C . ILE A 1 97 ? -2.772 -1.798 5.967 1.00 90.56 97 ILE A C 1
ATOM 765 O O . ILE A 1 97 ? -1.694 -1.889 5.378 1.00 90.56 97 ILE A O 1
ATOM 769 N N . ASP A 1 98 ? -3.591 -0.759 5.841 1.00 88.06 98 ASP A N 1
ATOM 770 C CA . ASP A 1 98 ? -3.200 0.460 5.144 1.00 88.06 98 ASP A CA 1
ATOM 771 C C . ASP A 1 98 ? -2.427 1.358 6.108 1.00 88.06 98 ASP A C 1
ATOM 773 O O . ASP A 1 98 ? -2.872 1.623 7.228 1.00 88.06 98 ASP A O 1
ATOM 777 N N . LEU A 1 99 ? -1.238 1.787 5.695 1.00 88.12 99 LEU A N 1
ATOM 778 C CA . LEU A 1 99 ? -0.314 2.547 6.532 1.00 88.12 99 LEU A CA 1
ATOM 779 C C . LEU A 1 99 ? -0.040 3.907 5.894 1.00 88.12 99 LEU A C 1
ATOM 781 O O . LEU A 1 99 ? 0.002 3.996 4.661 1.00 88.12 99 LEU A O 1
ATOM 785 N N . PRO A 1 100 ? 0.238 4.950 6.698 1.00 85.81 100 PRO A N 1
ATOM 786 C CA . PRO A 1 100 ? 0.656 6.236 6.164 1.00 85.81 100 PRO A CA 1
ATOM 787 C C . PRO A 1 100 ? 1.780 6.112 5.126 1.00 85.81 100 PRO A C 1
ATOM 789 O O . PRO A 1 100 ? 2.686 5.274 5.226 1.00 85.81 100 PRO A O 1
ATOM 792 N N . GLY A 1 101 ? 1.685 6.922 4.071 1.00 82.06 101 GLY A N 1
ATOM 793 C CA . GLY A 1 101 ? 2.729 7.023 3.056 1.00 82.06 101 GLY A CA 1
ATOM 794 C C . GLY A 1 101 ? 3.977 7.681 3.639 1.00 82.06 101 GLY A C 1
ATOM 795 O O . GLY A 1 101 ? 3.861 8.623 4.415 1.00 82.06 101 GLY A O 1
ATOM 796 N N . LEU A 1 102 ? 5.162 7.201 3.260 1.00 81.38 102 LEU A N 1
ATOM 797 C CA . LEU A 1 102 ? 6.414 7.839 3.666 1.00 81.38 102 LEU A CA 1
ATOM 798 C C . LEU A 1 102 ? 6.513 9.221 3.014 1.00 81.38 102 LEU A C 1
ATOM 800 O O . LEU A 1 102 ? 6.367 9.348 1.798 1.00 81.38 102 LEU A O 1
ATOM 804 N N . THR A 1 103 ? 6.761 10.247 3.823 1.00 75.06 103 THR A N 1
ATOM 805 C CA . THR A 1 103 ? 6.984 11.623 3.369 1.00 75.06 103 THR A CA 1
ATOM 806 C C . THR A 1 103 ? 8.345 12.098 3.844 1.00 75.06 103 THR A C 1
ATOM 808 O O . THR A 1 103 ? 8.608 12.072 5.041 1.00 75.06 103 THR A O 1
ATOM 811 N N . LYS A 1 104 ? 9.186 12.563 2.915 1.00 72.12 104 LYS A N 1
ATOM 812 C CA . LYS A 1 104 ? 10.547 13.057 3.207 1.00 72.12 104 LYS A CA 1
ATOM 813 C C . LYS A 1 104 ? 10.581 14.515 3.664 1.00 72.12 104 LYS A C 1
ATOM 815 O O . LYS A 1 104 ? 11.571 14.972 4.215 1.00 72.12 104 LYS A O 1
ATOM 820 N N . VAL A 1 105 ? 9.520 15.271 3.380 1.00 75.25 105 VAL A N 1
ATOM 821 C CA . VAL A 1 105 ? 9.434 16.697 3.704 1.00 75.25 105 VAL A CA 1
ATOM 822 C C . VAL A 1 105 ? 8.134 16.938 4.470 1.00 75.25 105 VAL A C 1
ATOM 824 O O . VAL A 1 105 ? 7.071 16.603 3.936 1.00 75.25 105 VAL A O 1
ATOM 827 N N . PRO A 1 106 ? 8.196 17.498 5.693 1.00 75.62 106 PRO A N 1
ATOM 828 C CA . PRO A 1 106 ? 7.007 17.901 6.431 1.00 75.62 106 PRO A CA 1
ATOM 829 C C . PRO A 1 106 ? 6.232 18.955 5.638 1.00 75.62 106 PRO A C 1
ATOM 831 O O . PRO A 1 106 ? 6.825 19.865 5.056 1.00 75.62 106 PRO A O 1
ATOM 834 N N . VAL A 1 107 ? 4.905 18.856 5.620 1.00 73.94 107 VAL A N 1
ATOM 835 C CA . VAL A 1 107 ? 4.039 19.849 4.970 1.00 73.94 107 VAL A CA 1
ATOM 836 C C . VAL A 1 107 ? 3.055 20.462 5.960 1.00 73.94 107 VAL A C 1
ATOM 838 O O . VAL A 1 107 ? 2.385 19.751 6.707 1.00 73.94 107 VAL A O 1
ATOM 841 N N . GLY A 1 108 ? 2.901 21.787 5.912 1.00 76.25 108 GLY A N 1
ATOM 842 C CA . GLY A 1 108 ? 2.049 22.518 6.855 1.00 76.25 108 GLY A CA 1
ATOM 843 C C . GLY A 1 108 ? 2.600 22.437 8.278 1.00 76.25 108 GLY A C 1
ATOM 844 O O . GLY A 1 108 ? 3.795 22.621 8.477 1.00 76.25 108 GLY A O 1
ATOM 845 N N . ASP A 1 109 ? 1.740 22.112 9.241 1.00 75.19 109 ASP A N 1
ATOM 846 C CA . ASP A 1 109 ? 2.077 22.078 10.673 1.00 75.19 109 ASP A CA 1
ATOM 847 C C . ASP A 1 109 ? 2.615 20.714 11.145 1.00 75.19 109 ASP A C 1
ATOM 849 O O . ASP A 1 109 ? 2.551 20.377 12.328 1.00 75.19 109 ASP A O 1
ATOM 853 N N . GLN A 1 110 ? 3.107 19.887 10.220 1.00 78.25 110 GLN A N 1
ATOM 854 C CA . GLN A 1 110 ? 3.686 18.595 10.571 1.00 78.25 110 GLN A CA 1
ATOM 855 C C . GLN A 1 110 ? 4.992 18.773 11.349 1.00 78.25 110 GLN A C 1
ATOM 857 O O . GLN A 1 110 ? 5.799 19.642 11.009 1.00 78.25 110 GLN A O 1
ATOM 862 N N . PRO A 1 111 ? 5.232 17.937 12.371 1.00 82.56 111 PRO A N 1
ATOM 863 C CA . PRO A 1 111 ? 6.444 18.040 13.155 1.00 82.56 111 PRO A CA 1
ATOM 864 C C . PRO A 1 111 ? 7.669 17.648 12.304 1.00 82.56 111 PRO A C 1
ATOM 866 O O . PRO A 1 111 ? 7.548 16.868 11.354 1.00 82.56 111 PRO A O 1
ATOM 869 N N . PRO A 1 112 ? 8.864 18.182 12.612 1.00 85.81 112 PRO A N 1
ATOM 870 C CA . PRO A 1 112 ? 10.065 17.949 11.807 1.00 85.81 112 PRO A CA 1
ATOM 871 C C . PRO A 1 112 ? 10.510 16.478 11.787 1.00 85.81 112 PRO A C 1
ATOM 873 O O . PRO A 1 112 ? 11.201 16.062 10.863 1.00 85.81 112 PRO A O 1
ATOM 876 N N . ASP A 1 113 ? 10.098 15.682 12.773 1.00 88.00 113 ASP A N 1
ATOM 877 C CA . ASP A 1 113 ? 10.373 14.249 12.908 1.00 88.00 113 ASP A CA 1
ATOM 878 C C . ASP A 1 113 ? 9.264 13.353 12.320 1.00 88.00 113 ASP A C 1
ATOM 880 O O . ASP A 1 113 ? 9.265 12.142 12.547 1.00 88.00 113 ASP A O 1
ATOM 884 N N . ILE A 1 114 ? 8.324 13.908 11.541 1.00 86.44 114 ILE A N 1
ATOM 885 C CA . ILE A 1 114 ? 7.190 13.159 10.971 1.00 86.44 114 ILE A CA 1
ATOM 886 C C . ILE A 1 114 ? 7.625 11.926 10.170 1.00 86.44 114 ILE A C 1
ATOM 888 O O . ILE A 1 114 ? 6.992 10.876 10.260 1.00 86.44 114 ILE A O 1
ATOM 892 N N . GLU A 1 115 ? 8.729 12.022 9.424 1.00 88.38 115 GLU A N 1
ATOM 893 C CA . GLU A 1 115 ? 9.287 10.900 8.664 1.00 88.38 115 GLU A CA 1
ATOM 894 C C . GLU A 1 115 ? 9.638 9.727 9.589 1.00 88.38 115 GLU A C 1
ATOM 896 O O . GLU A 1 115 ? 9.253 8.585 9.322 1.00 88.38 115 GLU A O 1
ATOM 901 N N . GLN A 1 116 ? 10.312 10.021 10.705 1.00 90.94 116 GLN A N 1
ATOM 902 C CA . GLN A 1 116 ? 10.706 9.024 11.693 1.00 90.94 116 GLN A CA 1
ATOM 903 C C . GLN A 1 116 ? 9.477 8.412 12.373 1.00 90.94 116 GLN A C 1
ATOM 905 O O . GLN A 1 116 ? 9.387 7.192 12.478 1.00 90.94 116 GLN A O 1
ATOM 910 N N . GLN A 1 117 ? 8.481 9.226 12.737 1.00 90.19 117 GLN A N 1
ATOM 911 C CA . GLN A 1 117 ? 7.240 8.727 13.340 1.00 90.19 117 GLN A CA 1
ATOM 912 C C . GLN A 1 117 ? 6.466 7.785 12.402 1.00 90.19 117 GLN A C 1
ATOM 914 O O . GLN A 1 117 ? 5.981 6.737 12.837 1.00 90.19 117 GLN A O 1
ATOM 919 N N . ILE A 1 118 ? 6.358 8.120 11.109 1.00 90.31 118 ILE A N 1
ATOM 920 C CA . ILE A 1 118 ? 5.719 7.248 10.107 1.00 90.31 118 ILE A CA 1
ATOM 921 C C . ILE A 1 118 ? 6.511 5.951 9.957 1.00 90.31 118 ILE A C 1
ATOM 923 O O . ILE A 1 118 ? 5.926 4.866 9.918 1.00 90.31 118 ILE A O 1
ATOM 927 N N . ARG A 1 119 ? 7.840 6.048 9.879 1.00 92.81 119 ARG A N 1
ATOM 928 C CA . ARG A 1 119 ? 8.727 4.890 9.771 1.00 92.81 119 ARG A CA 1
ATOM 929 C C . ARG A 1 119 ? 8.569 3.949 10.965 1.00 92.81 119 ARG A C 1
ATOM 931 O O . ARG A 1 119 ? 8.335 2.759 10.753 1.00 92.81 119 ARG A O 1
ATOM 938 N N . ASP A 1 120 ? 8.622 4.470 12.185 1.00 93.00 120 ASP A N 1
ATOM 939 C CA . ASP A 1 120 ? 8.458 3.683 13.411 1.00 93.00 120 ASP A CA 1
ATOM 940 C C . ASP A 1 120 ? 7.081 3.022 13.457 1.00 93.00 120 ASP A C 1
ATOM 942 O O . ASP A 1 120 ? 6.969 1.825 13.731 1.00 93.00 120 ASP A O 1
ATOM 946 N N . MET A 1 121 ? 6.035 3.762 13.077 1.00 92.50 121 MET A N 1
ATOM 947 C CA . MET A 1 121 ? 4.684 3.227 12.953 1.00 92.50 121 MET A CA 1
ATOM 948 C C . MET A 1 121 ? 4.628 2.057 11.968 1.00 92.50 121 MET A C 1
ATOM 950 O O . MET A 1 121 ? 4.110 1.001 12.325 1.00 92.50 121 MET A O 1
ATOM 954 N N . ILE A 1 122 ? 5.189 2.194 10.763 1.00 92.88 122 ILE A N 1
ATOM 955 C CA . ILE A 1 122 ? 5.222 1.113 9.767 1.00 92.88 122 ILE A CA 1
ATOM 956 C C . ILE A 1 122 ? 5.951 -0.113 10.325 1.00 92.88 122 ILE A C 1
ATOM 958 O O . ILE A 1 122 ? 5.433 -1.231 10.222 1.00 92.88 122 ILE A O 1
ATOM 962 N N . LEU A 1 123 ? 7.113 0.090 10.955 1.00 94.12 123 LEU A N 1
ATOM 963 C CA . LEU A 1 123 ? 7.931 -0.984 11.522 1.00 94.12 123 LEU A CA 1
ATOM 964 C C . LEU A 1 123 ? 7.169 -1.801 12.572 1.00 94.12 123 LEU A C 1
ATOM 966 O O . LEU A 1 123 ? 7.340 -3.021 12.608 1.00 94.12 123 LEU A O 1
ATOM 970 N N . THR A 1 124 ? 6.259 -1.200 13.349 1.00 93.44 124 THR A N 1
ATOM 971 C CA . THR A 1 124 ? 5.434 -1.958 14.314 1.00 93.44 124 THR A CA 1
ATOM 972 C C . THR A 1 124 ? 4.542 -3.028 13.666 1.00 93.44 124 THR A C 1
ATOM 974 O O . THR A 1 124 ? 4.230 -4.049 14.292 1.00 93.44 124 THR A O 1
ATOM 977 N N . PHE A 1 125 ? 4.144 -2.824 12.406 1.00 92.69 125 PHE A N 1
ATOM 978 C CA . PHE A 1 125 ? 3.306 -3.758 11.657 1.00 92.69 125 PHE A CA 1
ATOM 979 C C . PHE A 1 125 ? 4.142 -4.735 10.833 1.00 92.69 125 PHE A C 1
ATOM 981 O O . PHE A 1 125 ? 3.900 -5.942 10.885 1.00 92.69 125 PHE A O 1
ATOM 988 N N . ILE A 1 126 ? 5.137 -4.239 10.091 1.00 94.69 126 ILE A N 1
ATOM 989 C CA . ILE A 1 126 ? 5.899 -5.075 9.152 1.00 94.69 126 ILE A CA 1
ATOM 990 C C . ILE A 1 126 ? 6.962 -5.943 9.831 1.00 94.69 126 ILE A C 1
ATOM 992 O O . ILE A 1 126 ? 7.410 -6.913 9.223 1.00 94.69 126 ILE A O 1
ATOM 996 N N . SER A 1 127 ? 7.341 -5.663 11.083 1.00 94.75 127 SER A N 1
ATOM 997 C CA . SER A 1 127 ? 8.291 -6.504 11.835 1.00 94.75 127 SER A CA 1
ATOM 998 C C . SER A 1 127 ? 7.699 -7.843 12.285 1.00 94.75 127 SER A C 1
ATOM 1000 O O . SER A 1 127 ? 8.433 -8.736 12.691 1.00 94.75 127 SER A O 1
ATOM 1002 N N . ARG A 1 128 ? 6.373 -8.017 12.215 1.00 93.56 128 ARG A N 1
ATOM 1003 C CA . ARG A 1 128 ? 5.718 -9.287 12.559 1.00 93.56 128 ARG A CA 1
ATOM 1004 C C . ARG A 1 128 ? 5.973 -10.315 11.456 1.00 93.56 128 ARG A C 1
ATOM 1006 O O . ARG A 1 128 ? 5.631 -10.063 10.304 1.00 93.56 128 ARG A O 1
ATOM 1013 N N . GLU A 1 129 ? 6.494 -11.490 11.801 1.00 90.69 129 GLU A N 1
ATOM 1014 C CA . GLU A 1 129 ? 6.852 -12.529 10.816 1.00 90.69 129 GLU A CA 1
ATOM 1015 C C . GLU A 1 129 ? 5.660 -13.038 9.989 1.00 90.69 129 GLU A C 1
ATOM 1017 O O . GLU A 1 129 ? 5.815 -13.401 8.825 1.00 90.69 129 GLU A O 1
ATOM 1022 N N . THR A 1 130 ? 4.454 -13.017 10.562 1.00 88.94 130 THR A N 1
ATOM 1023 C CA . THR A 1 130 ? 3.210 -13.419 9.887 1.00 88.94 130 THR A CA 1
ATOM 1024 C C . THR A 1 130 ? 2.658 -12.356 8.934 1.00 88.94 130 THR A C 1
ATOM 1026 O O . THR A 1 130 ? 1.720 -12.630 8.186 1.00 88.94 130 THR A O 1
ATOM 1029 N N . CYS A 1 131 ? 3.217 -11.143 8.946 1.00 91.69 131 CYS A N 1
ATOM 1030 C CA . CYS A 1 131 ? 2.780 -10.041 8.101 1.00 91.69 131 CYS A CA 1
ATOM 1031 C C . CYS A 1 131 ? 3.415 -10.160 6.709 1.00 91.69 131 CYS A C 1
ATOM 1033 O O . CYS A 1 131 ? 4.640 -10.084 6.566 1.00 91.69 131 CYS A O 1
ATOM 1035 N N . LEU A 1 132 ? 2.582 -10.331 5.679 1.00 93.50 132 LEU A N 1
ATOM 1036 C CA . LEU A 1 132 ? 3.015 -10.178 4.292 1.00 93.50 132 LEU A CA 1
ATOM 1037 C C . LEU A 1 132 ? 3.230 -8.696 3.985 1.00 93.50 132 LEU A C 1
ATOM 1039 O O . LEU A 1 132 ? 2.399 -7.853 4.321 1.00 93.50 132 LEU A O 1
ATOM 1043 N N . ILE A 1 133 ? 4.338 -8.389 3.318 1.00 94.69 133 ILE A N 1
ATOM 1044 C CA . ILE A 1 133 ? 4.715 -7.024 2.962 1.00 94.69 133 ILE A CA 1
ATOM 1045 C C . ILE A 1 133 ? 4.424 -6.805 1.482 1.00 94.69 133 ILE A C 1
ATOM 1047 O O . ILE A 1 133 ? 5.012 -7.470 0.631 1.00 94.69 133 ILE A O 1
ATOM 1051 N N . LEU A 1 134 ? 3.554 -5.845 1.167 1.00 93.75 134 LEU A N 1
ATOM 1052 C CA . LEU A 1 134 ? 3.329 -5.410 -0.209 1.00 93.75 134 LEU A CA 1
ATOM 1053 C C . LEU A 1 134 ? 4.164 -4.157 -0.495 1.00 93.75 134 LEU A C 1
ATOM 1055 O O . LEU A 1 134 ? 3.778 -3.035 -0.161 1.00 93.75 134 LEU A O 1
ATOM 1059 N N . ALA A 1 135 ? 5.339 -4.348 -1.092 1.00 92.69 135 ALA A N 1
ATOM 1060 C CA . ALA A 1 135 ? 6.268 -3.266 -1.394 1.00 92.69 135 ALA A CA 1
ATOM 1061 C C . ALA A 1 135 ? 5.889 -2.587 -2.720 1.00 92.69 135 ALA A C 1
ATOM 1063 O O . ALA A 1 135 ? 6.362 -2.959 -3.795 1.00 92.69 135 ALA A O 1
ATOM 1064 N N . VAL A 1 136 ? 5.004 -1.591 -2.631 1.00 91.06 136 VAL A N 1
ATOM 1065 C CA . VAL A 1 136 ? 4.506 -0.828 -3.784 1.00 91.06 136 VAL A CA 1
ATOM 1066 C C . VAL A 1 136 ? 5.534 0.220 -4.219 1.00 91.06 136 VAL A C 1
ATOM 1068 O O . VAL A 1 136 ? 5.857 1.122 -3.447 1.00 91.06 136 VAL A O 1
ATOM 1071 N N . THR A 1 137 ? 6.008 0.125 -5.461 1.00 90.69 137 THR A N 1
ATOM 1072 C CA . THR A 1 137 ? 6.953 1.063 -6.088 1.00 90.69 137 THR A CA 1
ATOM 1073 C C . THR A 1 137 ? 6.395 1.532 -7.438 1.00 90.69 137 THR A C 1
ATOM 1075 O O . THR A 1 137 ? 5.853 0.718 -8.187 1.00 90.69 137 THR A O 1
ATOM 1078 N N . PRO A 1 138 ? 6.471 2.824 -7.787 1.00 91.31 138 PRO A N 1
ATOM 1079 C CA . PRO A 1 138 ? 6.126 3.273 -9.129 1.00 91.31 138 PRO A CA 1
ATOM 1080 C C . PRO A 1 138 ? 7.245 2.933 -10.125 1.00 91.31 138 PRO A C 1
ATOM 1082 O O . PRO A 1 138 ? 8.420 3.17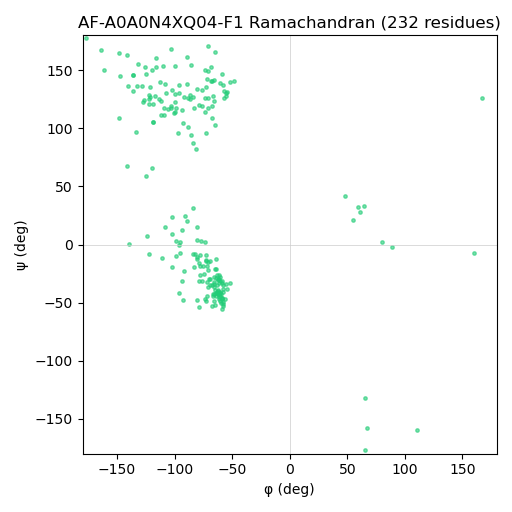0 -9.857 1.00 91.31 138 PRO A O 1
ATOM 1085 N N . ALA A 1 139 ? 6.874 2.374 -11.274 1.00 90.88 139 ALA A N 1
ATOM 1086 C CA . ALA A 1 139 ? 7.793 1.874 -12.294 1.00 90.88 139 ALA A CA 1
ATOM 1087 C C . ALA A 1 139 ? 8.543 2.988 -13.039 1.00 90.88 139 ALA A C 1
ATOM 1089 O O . ALA A 1 139 ? 9.621 2.755 -13.569 1.00 90.88 139 ALA A O 1
ATOM 1090 N N . ASN A 1 140 ? 8.009 4.210 -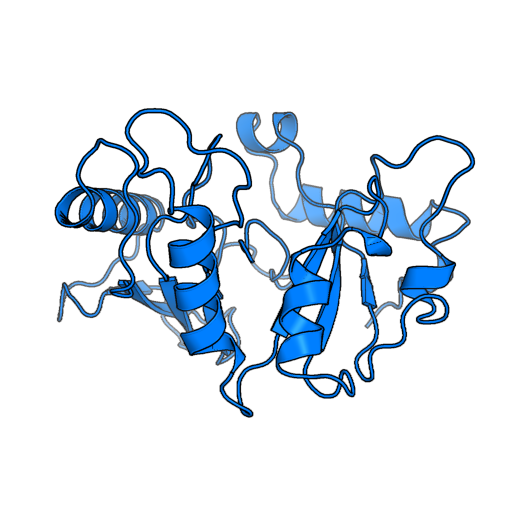13.032 1.00 86.94 140 ASN A N 1
ATOM 1091 C CA . ASN A 1 140 ? 8.662 5.395 -13.587 1.00 86.94 140 ASN A CA 1
ATOM 1092 C C . ASN A 1 140 ? 9.710 6.020 -12.638 1.00 86.94 140 ASN A C 1
ATOM 1094 O O . ASN A 1 140 ? 10.088 7.177 -12.798 1.00 86.94 140 ASN A O 1
ATOM 1098 N N . SER A 1 141 ? 10.135 5.283 -11.611 1.00 85.12 141 SER A N 1
ATOM 1099 C CA . SER A 1 141 ? 11.195 5.672 -10.680 1.00 85.12 141 SER A CA 1
ATOM 1100 C C . SER A 1 141 ? 12.182 4.524 -10.504 1.00 85.12 141 SER A C 1
ATOM 1102 O O . SER A 1 141 ? 11.821 3.361 -10.688 1.00 85.12 141 SER A O 1
ATOM 1104 N N . ASP A 1 142 ? 13.419 4.839 -10.124 1.00 84.56 142 ASP A N 1
ATOM 1105 C CA . ASP A 1 142 ? 14.434 3.819 -9.876 1.00 84.56 142 ASP A CA 1
ATOM 1106 C C . ASP A 1 142 ? 14.060 2.955 -8.660 1.00 84.56 142 ASP A C 1
ATOM 1108 O O . ASP A 1 142 ? 13.890 3.453 -7.539 1.00 84.56 142 ASP A O 1
ATOM 1112 N N . LEU A 1 143 ? 13.987 1.639 -8.880 1.00 84.06 143 LEU A N 1
ATOM 1113 C CA . LEU A 1 143 ? 13.690 0.635 -7.863 1.00 84.06 143 LEU A CA 1
ATOM 1114 C C . LEU A 1 143 ? 14.658 0.713 -6.673 1.00 84.06 143 LEU A C 1
ATOM 1116 O O . LEU A 1 143 ? 14.241 0.490 -5.535 1.00 84.06 143 LEU A O 1
ATOM 1120 N N . ALA A 1 144 ? 15.925 1.070 -6.915 1.00 83.94 144 ALA A N 1
ATOM 1121 C CA . ALA A 1 144 ? 16.944 1.199 -5.872 1.00 83.94 144 ALA A CA 1
ATOM 1122 C C . ALA A 1 144 ? 16.637 2.322 -4.866 1.00 83.94 144 ALA A C 1
ATOM 1124 O O . ALA A 1 144 ? 17.124 2.301 -3.735 1.00 83.94 144 ALA A O 1
ATOM 1125 N N . THR A 1 145 ? 15.796 3.283 -5.255 1.00 85.62 145 THR A N 1
ATOM 1126 C CA . THR A 1 145 ? 15.372 4.407 -4.408 1.00 85.62 145 THR A CA 1
ATOM 1127 C C . THR A 1 145 ? 14.047 4.156 -3.685 1.00 85.62 145 THR A C 1
ATOM 1129 O O . THR A 1 145 ? 13.566 5.025 -2.956 1.00 85.62 145 THR A O 1
ATOM 1132 N N . SER A 1 146 ? 13.457 2.966 -3.855 1.00 89.06 146 SER A N 1
ATOM 1133 C CA . SER A 1 146 ? 12.178 2.606 -3.246 1.00 89.06 146 SER A CA 1
ATOM 1134 C C . SER A 1 146 ? 12.286 2.486 -1.728 1.00 89.06 146 SER A C 1
ATOM 1136 O O . SER A 1 146 ? 12.824 1.514 -1.186 1.00 89.06 146 SER A O 1
ATOM 1138 N N . ASP A 1 147 ? 11.686 3.446 -1.025 1.00 90.31 147 ASP A N 1
ATOM 1139 C CA . ASP A 1 147 ? 11.624 3.431 0.435 1.00 90.31 147 ASP A CA 1
ATOM 1140 C C . ASP A 1 147 ? 10.847 2.199 0.956 1.00 90.31 147 ASP A C 1
ATOM 1142 O O . ASP A 1 147 ? 11.167 1.653 2.013 1.00 90.31 147 ASP A O 1
ATOM 1146 N N . ALA A 1 148 ? 9.862 1.704 0.190 1.00 91.25 148 ALA A N 1
ATOM 1147 C CA . ALA A 1 148 ? 9.093 0.510 0.539 1.00 91.25 148 ALA A CA 1
ATOM 1148 C C . ALA A 1 148 ? 9.956 -0.762 0.524 1.00 91.25 148 ALA A C 1
ATOM 1150 O O . ALA A 1 148 ? 9.879 -1.561 1.459 1.00 91.25 148 ALA A O 1
ATOM 1151 N N . LEU A 1 149 ? 10.796 -0.941 -0.503 1.00 92.44 149 LEU A N 1
ATOM 1152 C CA . LEU A 1 149 ? 11.720 -2.078 -0.584 1.00 92.44 149 LEU A CA 1
ATOM 1153 C C . LEU A 1 149 ? 12.855 -1.966 0.434 1.00 92.44 149 LEU A C 1
ATOM 1155 O O . LEU A 1 149 ? 13.244 -2.980 1.014 1.00 92.44 149 LEU A O 1
ATOM 1159 N N . LYS A 1 150 ? 13.344 -0.747 0.694 1.00 93.00 150 LYS A N 1
ATOM 1160 C CA . LYS A 1 150 ? 14.336 -0.491 1.742 1.00 93.00 150 LYS A CA 1
ATOM 1161 C C . LYS A 1 150 ? 13.818 -0.947 3.107 1.00 93.00 150 LYS A C 1
ATOM 1163 O O . LYS A 1 150 ? 14.462 -1.773 3.744 1.00 93.00 150 LYS A O 1
ATOM 1168 N N . LEU A 1 151 ? 12.626 -0.493 3.510 1.00 93.50 151 LEU A N 1
ATOM 1169 C CA . LEU A 1 151 ? 11.998 -0.927 4.765 1.00 93.50 151 LEU A CA 1
ATOM 1170 C C . LEU A 1 151 ? 11.731 -2.432 4.796 1.00 93.50 151 LEU A C 1
ATOM 1172 O O . LEU A 1 151 ? 11.967 -3.073 5.816 1.00 93.50 151 LEU A O 1
ATOM 1176 N N . ALA A 1 152 ? 11.260 -3.007 3.686 1.00 94.38 152 ALA A N 1
ATOM 1177 C CA . ALA A 1 152 ? 11.022 -4.442 3.607 1.00 94.38 152 ALA A CA 1
ATOM 1178 C C . ALA A 1 152 ? 12.309 -5.243 3.854 1.00 94.38 152 ALA A C 1
ATOM 1180 O O . ALA A 1 152 ? 12.283 -6.196 4.623 1.00 94.38 152 ALA A O 1
ATOM 1181 N N . LYS A 1 153 ? 13.453 -4.833 3.288 1.00 93.56 153 LYS A N 1
ATOM 1182 C CA . LYS A 1 153 ? 14.738 -5.518 3.506 1.00 93.56 153 LYS A CA 1
ATOM 1183 C C . LYS A 1 153 ? 15.257 -5.445 4.933 1.00 93.56 153 LYS A C 1
ATOM 1185 O O . LYS A 1 153 ? 15.965 -6.361 5.336 1.00 93.56 153 LYS A O 1
ATOM 1190 N N . GLU A 1 154 ? 14.921 -4.403 5.685 1.00 95.12 154 GLU A N 1
ATOM 1191 C CA . GLU A 1 154 ? 15.329 -4.296 7.089 1.00 95.12 154 GLU A CA 1
ATOM 1192 C C . GLU A 1 154 ? 14.681 -5.387 7.959 1.00 95.12 154 GLU A C 1
ATOM 1194 O O . GLU A 1 154 ? 15.315 -5.889 8.883 1.00 95.12 154 GLU A O 1
ATOM 1199 N N . VAL A 1 155 ? 13.444 -5.790 7.639 1.00 96.31 155 VAL A N 1
ATOM 1200 C CA . VAL A 1 155 ? 12.658 -6.769 8.422 1.00 96.31 155 VAL A CA 1
ATOM 1201 C C . VAL A 1 155 ? 12.452 -8.121 7.720 1.00 96.31 155 VAL A C 1
ATOM 1203 O O . VAL A 1 155 ? 11.973 -9.077 8.330 1.00 96.31 155 VAL A O 1
ATOM 1206 N N . ASP A 1 156 ? 12.771 -8.207 6.430 1.00 96.75 156 ASP A N 1
ATOM 1207 C CA . ASP A 1 156 ? 12.734 -9.406 5.585 1.00 96.75 156 ASP A CA 1
ATOM 1208 C C . ASP A 1 156 ? 13.940 -9.418 4.613 1.00 96.75 156 ASP A C 1
ATOM 1210 O O . ASP A 1 156 ? 13.776 -9.295 3.392 1.00 96.75 156 ASP A O 1
ATOM 1214 N N . PRO A 1 157 ? 15.187 -9.571 5.114 1.00 94.94 157 PRO A N 1
ATOM 1215 C CA . PRO A 1 157 ? 16.394 -9.499 4.279 1.00 94.94 157 PRO A CA 1
ATOM 1216 C C . PRO A 1 157 ? 16.421 -10.537 3.150 1.00 94.94 157 PRO A C 1
ATOM 1218 O O . PRO A 1 157 ? 16.948 -10.282 2.064 1.00 94.94 157 PRO A O 1
ATOM 1221 N N . GLN A 1 158 ? 15.819 -11.705 3.389 1.00 93.56 158 GLN A N 1
ATOM 1222 C CA . GLN A 1 158 ? 15.730 -12.808 2.431 1.00 93.56 158 GLN A CA 1
ATOM 1223 C C . GLN A 1 158 ? 14.561 -12.661 1.440 1.00 93.56 158 GLN A C 1
ATOM 1225 O O . GLN A 1 158 ? 14.487 -13.423 0.478 1.00 93.56 158 GLN A O 1
ATOM 1230 N N . GLY A 1 159 ? 13.659 -11.689 1.631 1.00 94.69 159 GLY A N 1
ATOM 1231 C CA . GLY A 1 159 ? 12.513 -11.461 0.745 1.00 94.69 159 GLY A CA 1
ATOM 1232 C C . GLY A 1 159 ? 11.507 -12.618 0.732 1.00 94.69 159 GLY A C 1
ATOM 1233 O O . GLY A 1 159 ? 10.939 -12.919 -0.319 1.00 94.69 159 GLY A O 1
ATOM 1234 N N . LEU A 1 160 ? 11.322 -13.314 1.860 1.00 95.62 160 LEU A N 1
ATOM 1235 C CA . LEU A 1 160 ? 10.460 -14.498 1.982 1.00 95.62 160 LEU A CA 1
ATOM 1236 C C . LEU A 1 160 ? 8.967 -14.154 2.022 1.00 95.62 160 LEU A C 1
ATOM 1238 O O . LEU A 1 160 ? 8.118 -14.941 1.588 1.00 95.62 160 LEU A O 1
ATOM 1242 N N . ARG A 1 161 ? 8.639 -12.989 2.580 1.00 95.94 161 ARG A N 1
ATOM 1243 C CA . ARG A 1 161 ? 7.267 -12.529 2.841 1.00 95.94 161 ARG A CA 1
ATOM 1244 C C . ARG A 1 161 ? 6.965 -11.178 2.198 1.00 95.94 161 ARG A C 1
ATOM 1246 O O . ARG A 1 161 ? 5.880 -10.643 2.398 1.00 95.94 161 ARG A O 1
ATOM 1253 N N . THR A 1 162 ? 7.888 -10.675 1.387 1.00 96.12 162 THR A N 1
ATOM 1254 C CA . THR A 1 162 ? 7.725 -9.462 0.588 1.00 96.12 162 THR A CA 1
ATOM 1255 C C . THR A 1 162 ? 7.292 -9.804 -0.835 1.00 96.12 162 THR A C 1
ATOM 1257 O O . THR A 1 162 ? 7.898 -10.649 -1.492 1.00 96.12 162 THR A O 1
ATOM 1260 N N . ILE A 1 163 ? 6.246 -9.131 -1.309 1.00 95.56 163 ILE A N 1
ATOM 1261 C CA . ILE A 1 163 ? 5.769 -9.150 -2.693 1.00 95.56 163 ILE A CA 1
ATOM 1262 C C . ILE A 1 163 ? 6.002 -7.751 -3.261 1.00 95.56 163 ILE A C 1
ATOM 1264 O O . ILE A 1 163 ? 5.556 -6.760 -2.675 1.00 95.56 163 ILE A O 1
ATOM 1268 N N . GLY A 1 164 ? 6.711 -7.660 -4.382 1.00 94.56 164 GLY A N 1
ATOM 1269 C CA . GLY A 1 164 ? 6.918 -6.392 -5.069 1.00 94.56 164 GLY A CA 1
ATOM 1270 C C . GLY A 1 164 ? 5.701 -6.037 -5.915 1.00 94.56 164 GLY A C 1
ATOM 1271 O O . GLY A 1 164 ? 5.189 -6.883 -6.643 1.00 94.56 164 GLY A O 1
ATOM 1272 N N . VAL A 1 165 ? 5.236 -4.793 -5.846 1.00 94.00 165 VAL A N 1
ATOM 1273 C CA . VAL A 1 165 ? 4.163 -4.306 -6.724 1.00 94.00 165 VAL A CA 1
ATOM 1274 C C . VAL A 1 165 ? 4.661 -3.105 -7.500 1.00 94.00 165 VAL A C 1
ATOM 1276 O O . VAL A 1 165 ? 5.049 -2.102 -6.903 1.00 94.00 165 VAL A O 1
ATOM 1279 N N . LEU A 1 166 ? 4.644 -3.208 -8.825 1.00 92.56 166 LEU A N 1
ATOM 1280 C CA . LEU A 1 166 ? 5.008 -2.129 -9.732 1.00 92.56 166 LEU A CA 1
ATOM 1281 C C . LEU A 1 166 ? 3.751 -1.433 -10.237 1.00 92.56 166 LEU A C 1
ATOM 1283 O O . LEU A 1 166 ? 2.925 -2.040 -10.907 1.00 92.56 166 LEU A O 1
ATOM 1287 N N . THR A 1 167 ? 3.617 -0.151 -9.913 1.00 90.94 167 THR A N 1
ATOM 1288 C CA . THR A 1 167 ? 2.515 0.706 -10.385 1.00 90.94 167 THR A CA 1
ATOM 1289 C C . THR A 1 167 ? 2.998 1.631 -11.498 1.00 90.94 167 THR A C 1
ATOM 1291 O O . THR A 1 167 ? 4.202 1.791 -11.671 1.00 90.94 167 THR A O 1
ATOM 1294 N N . LYS A 1 168 ? 2.091 2.309 -12.210 1.00 89.56 168 LYS A N 1
ATOM 1295 C CA . LYS A 1 168 ? 2.440 3.356 -13.196 1.00 89.56 168 LYS A CA 1
ATOM 1296 C C . LYS A 1 168 ? 3.344 2.868 -14.342 1.00 89.56 168 LYS A C 1
ATOM 1298 O O . LYS A 1 168 ? 4.176 3.626 -14.836 1.00 89.56 168 LYS A O 1
ATOM 1303 N N . LEU A 1 169 ? 3.208 1.604 -14.748 1.00 90.56 169 LEU A N 1
ATOM 1304 C CA . LEU A 1 169 ? 3.943 1.036 -15.890 1.00 90.56 169 LEU A CA 1
ATOM 1305 C C . LEU A 1 169 ? 3.612 1.752 -17.209 1.00 90.56 169 LEU A C 1
ATOM 1307 O O . LEU A 1 169 ? 4.434 1.790 -18.115 1.00 90.56 169 LEU A O 1
ATOM 1311 N N . ASP A 1 170 ? 2.422 2.337 -17.293 1.00 88.88 170 ASP A N 1
ATOM 1312 C CA . ASP A 1 170 ? 1.922 3.154 -18.398 1.00 88.88 170 ASP A CA 1
ATOM 1313 C C . ASP A 1 170 ? 2.565 4.547 -18.489 1.00 88.88 170 ASP A C 1
ATOM 1315 O O . ASP A 1 170 ? 2.424 5.215 -19.509 1.00 88.88 170 ASP A O 1
ATOM 1319 N N . LEU A 1 171 ? 3.263 4.988 -17.437 1.00 89.69 171 LEU A N 1
ATOM 1320 C CA . LEU A 1 171 ? 3.900 6.307 -17.346 1.00 89.69 171 LEU A CA 1
ATOM 1321 C C . LEU A 1 171 ? 5.432 6.238 -17.427 1.00 89.69 171 LEU A C 1
ATOM 1323 O O . LEU A 1 171 ? 6.104 7.186 -17.019 1.00 89.69 171 LEU A O 1
ATOM 1327 N N . MET A 1 172 ? 5.985 5.108 -17.869 1.00 90.62 172 MET A N 1
ATOM 1328 C CA . MET A 1 172 ? 7.419 4.982 -18.125 1.00 90.62 172 MET A CA 1
ATOM 1329 C C . MET A 1 172 ? 7.807 5.731 -19.402 1.00 90.62 172 MET A C 1
ATOM 1331 O O . MET A 1 172 ? 7.005 5.844 -20.331 1.00 90.62 172 MET A O 1
ATOM 1335 N N . ASP A 1 173 ? 9.041 6.232 -19.444 1.00 85.75 173 ASP A N 1
ATOM 1336 C CA . ASP A 1 173 ? 9.558 6.955 -20.603 1.00 85.75 173 ASP A CA 1
ATOM 1337 C C . ASP A 1 173 ? 9.671 6.026 -21.819 1.00 85.75 173 ASP A C 1
ATOM 1339 O O . ASP A 1 173 ? 10.072 4.862 -21.697 1.00 85.75 173 ASP A O 1
ATOM 1343 N N . GLU A 1 174 ? 9.348 6.545 -23.006 1.00 84.19 174 GLU A N 1
ATOM 1344 C CA . GLU A 1 174 ? 9.465 5.788 -24.253 1.00 84.19 174 GLU A CA 1
ATOM 1345 C C . GLU A 1 174 ? 10.890 5.243 -24.435 1.00 84.19 174 GLU A C 1
ATOM 1347 O O . GLU A 1 174 ? 11.880 5.962 -24.306 1.00 84.19 174 GLU A O 1
ATOM 1352 N N . GLY A 1 175 ? 10.993 3.949 -24.743 1.00 84.69 175 GLY A N 1
ATOM 1353 C CA . GLY A 1 175 ? 12.275 3.251 -24.870 1.00 84.69 175 GLY A CA 1
ATOM 1354 C C . GLY A 1 175 ? 12.801 2.638 -23.568 1.00 84.69 175 GLY A C 1
ATOM 1355 O O . GLY A 1 175 ? 13.822 1.955 -23.610 1.00 84.69 175 GLY A O 1
ATOM 1356 N N . THR A 1 176 ? 12.106 2.820 -22.440 1.00 88.75 176 THR A N 1
ATOM 1357 C CA . THR A 1 176 ? 12.391 2.123 -21.175 1.00 88.75 176 THR A CA 1
ATOM 1358 C C . THR A 1 176 ? 11.292 1.117 -20.834 1.00 88.75 176 THR A C 1
ATOM 1360 O O . THR A 1 176 ? 10.144 1.262 -21.251 1.00 88.75 176 THR A O 1
ATOM 1363 N N . ASP A 1 177 ? 11.638 0.077 -20.073 1.00 90.69 177 ASP A N 1
ATOM 1364 C CA . ASP A 1 177 ? 10.673 -0.873 -19.528 1.00 90.69 177 ASP A CA 1
ATOM 1365 C C . ASP A 1 177 ? 11.137 -1.435 -18.172 1.00 90.69 177 ASP A C 1
ATOM 1367 O O . ASP A 1 177 ? 12.287 -1.283 -17.762 1.00 90.69 177 ASP A O 1
ATOM 1371 N N . ALA A 1 178 ? 10.211 -2.055 -17.444 1.00 92.31 178 ALA A N 1
ATOM 1372 C CA . ALA A 1 178 ? 10.437 -2.680 -16.145 1.00 92.31 178 ALA A CA 1
ATOM 1373 C C . ALA A 1 178 ? 10.553 -4.211 -16.253 1.00 92.31 178 ALA A C 1
ATOM 1375 O O . ALA A 1 178 ? 10.282 -4.929 -15.284 1.00 92.31 178 ALA A O 1
ATOM 1376 N N . ARG A 1 179 ? 10.913 -4.742 -17.430 1.00 92.50 179 ARG A N 1
ATOM 1377 C CA . ARG A 1 179 ? 10.888 -6.185 -17.697 1.00 92.50 179 ARG A CA 1
ATOM 1378 C C . ARG A 1 179 ? 11.800 -6.959 -16.756 1.00 92.50 179 ARG A C 1
ATOM 1380 O O . ARG A 1 179 ? 11.373 -7.964 -16.202 1.00 92.50 179 ARG A O 1
ATOM 1387 N N . GLU A 1 180 ? 13.019 -6.482 -16.522 1.00 91.75 180 GLU A N 1
ATOM 1388 C CA . GLU A 1 180 ? 13.968 -7.159 -15.626 1.00 91.75 180 GLU A CA 1
ATOM 1389 C C . GLU A 1 180 ? 13.485 -7.212 -14.172 1.00 91.75 180 GLU A C 1
ATOM 1391 O O . GLU A 1 180 ? 13.814 -8.144 -13.435 1.00 91.75 180 GLU A O 1
ATOM 1396 N N . ILE A 1 181 ? 12.679 -6.231 -13.760 1.00 92.44 181 ILE A N 1
ATOM 1397 C CA . ILE A 1 181 ? 12.072 -6.198 -12.429 1.00 92.44 181 ILE A CA 1
ATOM 1398 C C . ILE A 1 181 ? 10.941 -7.228 -12.358 1.00 92.44 181 ILE A C 1
ATOM 1400 O O . ILE A 1 181 ? 10.903 -8.031 -11.430 1.00 92.44 181 ILE A O 1
ATOM 1404 N N . LEU A 1 182 ? 10.059 -7.258 -13.363 1.00 92.06 182 LEU A N 1
ATOM 1405 C CA . LEU A 1 182 ? 8.951 -8.220 -13.440 1.00 92.06 182 LEU A CA 1
ATOM 1406 C C . LEU A 1 182 ? 9.433 -9.671 -13.607 1.00 92.06 182 LEU A C 1
ATOM 1408 O O . LEU A 1 182 ? 8.822 -10.585 -13.063 1.00 92.06 182 LEU A O 1
ATOM 1412 N N . GLU A 1 183 ? 10.562 -9.890 -14.282 1.00 93.12 183 GLU A N 1
ATOM 1413 C CA . GLU A 1 183 ? 11.249 -11.190 -14.364 1.00 93.12 183 GLU A CA 1
ATOM 1414 C C . GLU A 1 183 ? 12.044 -11.530 -13.091 1.00 93.12 183 GLU A C 1
ATOM 1416 O O . GLU A 1 183 ? 12.702 -12.569 -13.036 1.00 93.12 183 GLU A O 1
ATOM 1421 N N . ASN A 1 184 ? 11.986 -10.678 -12.060 1.00 93.50 184 ASN A N 1
ATOM 1422 C CA . ASN A 1 184 ? 12.641 -10.879 -10.769 1.00 93.50 184 ASN A CA 1
ATOM 1423 C C . ASN A 1 184 ? 14.181 -10.978 -10.864 1.00 93.50 184 ASN A C 1
ATOM 1425 O O . ASN A 1 184 ? 14.812 -11.642 -10.041 1.00 93.50 184 ASN A O 1
ATOM 1429 N N . ARG A 1 185 ? 14.791 -10.336 -11.875 1.00 90.94 185 ARG A N 1
ATOM 1430 C CA . ARG A 1 185 ? 16.238 -10.397 -12.160 1.00 90.94 185 ARG A CA 1
ATOM 1431 C C . ARG A 1 185 ? 17.039 -9.264 -11.517 1.00 90.94 185 ARG A C 1
ATOM 1433 O O . ARG A 1 185 ? 18.191 -9.487 -11.160 1.00 90.94 185 ARG A O 1
ATOM 1440 N N . LEU A 1 186 ? 16.444 -8.080 -11.344 1.00 86.50 186 LEU A N 1
ATOM 1441 C CA . LEU A 1 186 ? 17.142 -6.911 -10.788 1.00 86.50 186 LEU A CA 1
ATOM 1442 C C . LEU A 1 186 ? 17.272 -6.979 -9.255 1.00 86.50 186 LEU A C 1
ATOM 1444 O O . LEU A 1 186 ? 18.364 -6.876 -8.702 1.00 86.50 186 LEU A O 1
ATOM 1448 N N . PHE A 1 187 ? 16.151 -7.172 -8.559 1.00 87.31 187 PHE A N 1
ATOM 1449 C CA . PHE A 1 187 ? 16.095 -7.277 -7.103 1.00 87.31 187 PHE A CA 1
ATOM 1450 C C . PHE A 1 187 ? 15.228 -8.472 -6.732 1.00 87.31 187 PHE A C 1
ATOM 1452 O O . PHE A 1 187 ? 14.011 -8.378 -6.730 1.00 87.31 187 PHE A O 1
ATOM 1459 N N . ALA A 1 188 ? 15.838 -9.620 -6.459 1.00 92.25 188 ALA A N 1
ATOM 1460 C CA . ALA A 1 188 ? 15.070 -10.847 -6.298 1.00 92.25 188 ALA A CA 1
ATOM 1461 C C . ALA A 1 188 ? 14.242 -10.858 -4.997 1.00 92.25 188 ALA A C 1
ATOM 1463 O O . ALA A 1 188 ? 14.774 -10.721 -3.888 1.00 92.25 188 ALA A O 1
ATOM 1464 N N . LEU A 1 189 ? 12.939 -11.096 -5.141 1.00 95.25 189 LEU A N 1
ATOM 1465 C CA . LEU A 1 189 ? 12.008 -11.431 -4.065 1.00 95.25 189 LEU A CA 1
ATOM 1466 C C . LEU A 1 189 ? 11.524 -12.869 -4.252 1.00 95.25 189 LEU A C 1
ATOM 1468 O O . LEU A 1 189 ? 11.224 -13.285 -5.371 1.00 95.25 189 LEU A O 1
ATOM 1472 N N . ARG A 1 190 ? 11.385 -13.645 -3.169 1.00 95.06 190 ARG A N 1
ATOM 1473 C CA . ARG A 1 190 ? 10.956 -15.054 -3.274 1.00 95.06 190 ARG A CA 1
ATOM 1474 C C . ARG A 1 190 ? 9.541 -15.193 -3.837 1.00 95.06 190 ARG A C 1
ATOM 1476 O O . ARG A 1 190 ? 9.214 -16.220 -4.422 1.00 95.06 190 ARG A O 1
ATOM 1483 N N . ARG A 1 191 ? 8.710 -14.166 -3.652 1.00 93.94 191 ARG A N 1
ATOM 1484 C CA . ARG A 1 191 ? 7.338 -14.095 -4.174 1.00 93.94 191 ARG A CA 1
ATOM 1485 C C . ARG A 1 191 ? 7.220 -13.279 -5.466 1.00 93.94 191 ARG A C 1
ATOM 1487 O O . ARG A 1 191 ? 6.113 -13.124 -5.965 1.00 93.94 191 ARG A O 1
ATOM 1494 N N . GLY A 1 192 ? 8.341 -12.794 -6.003 1.00 94.94 192 GLY A N 1
ATOM 1495 C CA . GLY A 1 192 ? 8.399 -12.048 -7.256 1.00 94.94 192 GLY A CA 1
ATOM 1496 C C . GLY A 1 192 ? 7.724 -10.676 -7.212 1.00 94.94 192 GLY A C 1
ATOM 1497 O O . GLY A 1 192 ? 7.551 -10.070 -6.147 1.00 94.94 192 GLY A O 1
ATOM 1498 N N . TYR A 1 193 ? 7.372 -10.204 -8.407 1.00 94.06 193 TYR A N 1
ATOM 1499 C CA . TYR A 1 193 ? 6.773 -8.900 -8.658 1.00 94.06 193 TYR A CA 1
ATOM 1500 C C . TYR A 1 193 ? 5.459 -9.033 -9.418 1.00 94.06 193 TYR A C 1
ATOM 1502 O O . TYR A 1 193 ? 5.312 -9.897 -10.279 1.00 94.06 193 TYR A O 1
ATOM 1510 N N . VAL A 1 194 ? 4.529 -8.127 -9.130 1.00 92.88 194 VAL A N 1
ATOM 1511 C CA . VAL A 1 194 ? 3.265 -7.976 -9.853 1.00 92.88 194 VAL A CA 1
ATOM 1512 C C . VAL A 1 194 ? 3.195 -6.562 -10.417 1.00 92.88 194 VAL A C 1
ATOM 1514 O O . VAL A 1 194 ? 3.374 -5.590 -9.685 1.00 92.88 194 VAL A O 1
ATOM 1517 N N . GLY A 1 195 ? 2.953 -6.441 -11.719 1.00 91.75 195 GLY A N 1
ATOM 1518 C CA . GLY A 1 195 ? 2.695 -5.160 -12.370 1.00 91.75 195 GLY A CA 1
ATOM 1519 C C . GLY A 1 195 ? 1.208 -4.825 -12.344 1.00 91.75 195 GLY A C 1
ATOM 1520 O O . GLY A 1 195 ? 0.392 -5.703 -12.603 1.00 91.75 195 GLY A O 1
ATOM 1521 N N . VAL A 1 196 ? 0.866 -3.567 -12.069 1.00 89.50 196 VAL A N 1
ATOM 1522 C CA . VAL A 1 196 ? -0.510 -3.055 -12.123 1.00 89.50 196 VAL A CA 1
ATOM 1523 C C . VAL A 1 196 ? -0.574 -1.693 -12.816 1.00 89.50 196 VAL A C 1
ATOM 1525 O O . VAL A 1 196 ? 0.326 -0.854 -12.675 1.00 89.50 196 VAL A O 1
ATOM 1528 N N . VAL A 1 197 ? -1.669 -1.448 -13.531 1.00 88.12 197 VAL A N 1
ATOM 1529 C CA . VAL A 1 197 ? -2.001 -0.158 -14.147 1.00 88.12 197 VAL A CA 1
ATOM 1530 C C . VAL A 1 197 ? -3.304 0.351 -13.545 1.00 88.12 197 VAL A C 1
ATOM 1532 O O . VAL A 1 197 ? -4.396 -0.127 -13.837 1.00 88.12 197 VAL A O 1
ATOM 1535 N N . ASN A 1 198 ? -3.174 1.351 -12.677 1.00 82.69 198 ASN A N 1
ATOM 1536 C CA . ASN A 1 198 ? -4.291 1.922 -11.932 1.00 82.69 198 ASN A CA 1
ATOM 1537 C C . ASN A 1 198 ? -4.960 3.078 -12.691 1.00 82.69 198 ASN A C 1
ATOM 1539 O O . ASN A 1 198 ? -4.361 3.714 -13.556 1.00 82.69 198 ASN A O 1
ATOM 1543 N N . ARG A 1 199 ? -6.201 3.413 -12.305 1.00 78.19 199 ARG A N 1
ATOM 1544 C CA . ARG A 1 199 ? -6.907 4.609 -12.801 1.00 78.19 199 ARG A CA 1
ATOM 1545 C C . ARG A 1 199 ? -6.087 5.871 -12.509 1.00 78.19 199 ARG A C 1
ATOM 1547 O O . ARG A 1 199 ? -5.749 6.142 -11.357 1.00 78.19 199 ARG A O 1
ATOM 1554 N N . GLY A 1 200 ? -5.820 6.669 -13.541 1.00 72.62 200 GLY A N 1
ATOM 1555 C CA . GLY A 1 200 ? -5.202 7.987 -13.387 1.00 72.62 200 GLY A CA 1
ATOM 1556 C C . GLY A 1 200 ? -6.150 9.017 -12.756 1.00 72.62 200 GLY A C 1
ATOM 1557 O O . GLY A 1 200 ? -7.356 8.799 -12.648 1.00 72.62 200 GLY A O 1
ATOM 1558 N N . GLN A 1 201 ? -5.628 10.194 -12.396 1.00 67.75 201 GLN A N 1
ATOM 1559 C CA . GLN A 1 201 ? -6.423 11.244 -11.736 1.00 67.75 201 GLN A CA 1
ATOM 1560 C C . GLN A 1 201 ? -7.643 11.687 -12.564 1.00 67.75 201 GLN A C 1
ATOM 1562 O O . GLN A 1 201 ? -8.716 11.912 -12.007 1.00 67.75 201 GLN A O 1
ATOM 1567 N N . LYS A 1 202 ? -7.503 11.776 -13.895 1.00 71.81 202 LYS A N 1
ATOM 1568 C CA . LYS A 1 202 ? -8.614 12.116 -14.804 1.00 71.81 202 LYS A CA 1
ATOM 1569 C C . LYS A 1 202 ? -9.720 11.057 -14.780 1.00 71.81 202 LYS A C 1
ATOM 1571 O O . LYS A 1 202 ? -10.891 11.413 -14.715 1.00 71.81 202 LYS A O 1
ATOM 1576 N N . ASP A 1 203 ? -9.345 9.780 -14.765 1.00 71.69 203 ASP A N 1
ATOM 1577 C CA . ASP A 1 203 ? -10.281 8.655 -14.697 1.00 71.69 203 ASP A CA 1
ATOM 1578 C C . ASP A 1 203 ? -11.026 8.625 -13.355 1.00 71.69 203 ASP A C 1
ATOM 1580 O O . ASP A 1 203 ? -12.218 8.329 -13.315 1.00 71.69 203 ASP A O 1
ATOM 1584 N N . ILE A 1 204 ? -10.344 8.980 -12.261 1.00 66.88 204 ILE A N 1
ATOM 1585 C CA . ILE A 1 204 ? -10.948 9.087 -10.926 1.00 66.88 204 ILE A CA 1
ATOM 1586 C C . ILE A 1 204 ? -11.973 10.228 -10.884 1.00 66.88 204 ILE A C 1
ATOM 1588 O O . ILE A 1 204 ? -13.099 10.017 -10.440 1.00 66.88 204 ILE A O 1
ATOM 1592 N N . VAL A 1 205 ? -11.615 11.418 -11.381 1.00 66.81 205 VAL A N 1
ATOM 1593 C CA . VAL A 1 205 ? -12.535 12.571 -11.446 1.00 66.81 205 VAL A CA 1
ATOM 1594 C C . VAL A 1 205 ? -13.732 12.268 -12.351 1.00 66.81 205 VAL A C 1
ATOM 1596 O O . VAL A 1 205 ? -14.863 12.602 -12.011 1.00 66.81 205 VAL A O 1
ATOM 1599 N N . GLY A 1 206 ? -13.499 11.576 -13.467 1.00 72.31 206 GLY A N 1
ATOM 1600 C CA . GLY A 1 206 ? -14.545 11.123 -14.381 1.00 72.31 206 GLY A CA 1
ATOM 1601 C C . GLY A 1 206 ? -15.377 9.942 -13.873 1.00 72.31 206 GLY A C 1
ATOM 1602 O O . GLY A 1 206 ? -16.225 9.465 -14.621 1.00 72.31 206 GLY A O 1
ATOM 1603 N N . LYS A 1 207 ? -15.138 9.450 -12.644 1.00 71.62 207 LYS A N 1
ATOM 1604 C CA . LYS A 1 207 ? -15.776 8.253 -12.064 1.00 71.62 207 LYS A CA 1
ATOM 1605 C C . LYS A 1 207 ? -15.767 7.056 -13.022 1.00 71.62 207 LYS A C 1
ATOM 1607 O O . LYS A 1 207 ? -16.760 6.342 -13.146 1.00 71.62 207 LYS A O 1
ATOM 1612 N N . LYS A 1 208 ? -14.645 6.842 -13.718 1.00 71.88 208 LYS A N 1
ATOM 1613 C CA . LYS A 1 208 ? -14.488 5.718 -14.642 1.00 71.88 208 LYS A CA 1
ATOM 1614 C C . LYS A 1 208 ? -14.769 4.412 -13.910 1.00 71.88 208 LYS A C 1
ATOM 1616 O O . LYS A 1 208 ? -14.176 4.146 -12.856 1.00 71.88 208 LYS A O 1
ATOM 1621 N N . ASP A 1 209 ? -15.655 3.622 -14.503 1.00 75.62 209 ASP A N 1
ATOM 1622 C CA . ASP A 1 209 ? -16.048 2.325 -13.975 1.00 75.62 209 ASP A CA 1
ATOM 1623 C C . ASP A 1 209 ? -14.840 1.391 -13.838 1.00 75.62 209 ASP A C 1
ATOM 1625 O O . ASP A 1 209 ? -13.886 1.440 -14.622 1.00 75.62 209 ASP A O 1
ATOM 1629 N N . ILE A 1 210 ? -14.870 0.532 -12.823 1.00 71.62 210 ILE A N 1
ATOM 1630 C CA . ILE A 1 210 ? -13.738 -0.340 -12.520 1.00 71.62 210 ILE A CA 1
ATOM 1631 C C . ILE A 1 210 ? -13.598 -1.438 -13.573 1.00 71.62 210 ILE A C 1
ATOM 1633 O O . ILE A 1 210 ? -12.468 -1.787 -13.906 1.00 71.62 210 ILE A O 1
ATOM 1637 N N . ARG A 1 211 ? -14.693 -1.924 -14.180 1.00 77.25 211 ARG A N 1
ATOM 1638 C CA . ARG A 1 211 ? -14.583 -2.888 -15.291 1.00 77.25 211 ARG A CA 1
ATOM 1639 C C . ARG A 1 211 ? -13.835 -2.270 -16.464 1.00 77.25 211 ARG A C 1
ATOM 1641 O O . ARG A 1 211 ? -12.880 -2.855 -16.955 1.00 77.25 211 ARG A O 1
ATOM 1648 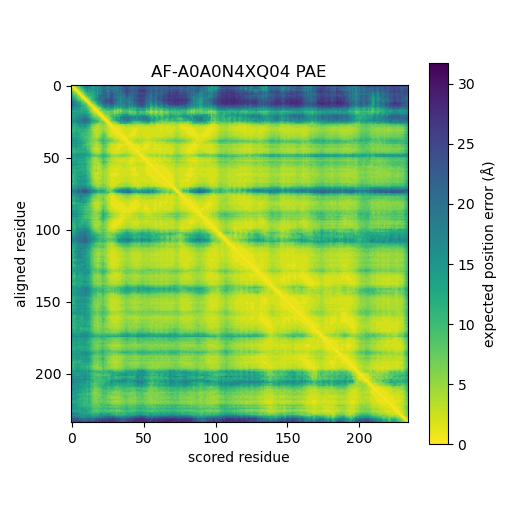N N . ALA A 1 212 ? -14.170 -1.029 -16.813 1.00 81.00 212 ALA A N 1
ATOM 1649 C CA . ALA A 1 212 ? -13.452 -0.288 -17.846 1.00 81.00 212 ALA A CA 1
ATOM 1650 C C . ALA A 1 212 ? -11.971 -0.040 -17.493 1.00 81.00 212 ALA A C 1
ATOM 1652 O O . ALA A 1 212 ? -11.134 0.075 -18.389 1.00 81.00 212 ALA A O 1
ATOM 1653 N N . ALA A 1 213 ? -11.626 0.073 -16.206 1.00 78.50 213 ALA A N 1
ATOM 1654 C CA . ALA A 1 213 ? -10.236 0.168 -15.763 1.00 78.50 213 ALA A CA 1
ATOM 1655 C C . ALA A 1 213 ? -9.488 -1.168 -15.906 1.00 78.50 213 ALA A C 1
ATOM 1657 O O . ALA A 1 213 ? -8.385 -1.173 -16.443 1.00 78.50 213 ALA A O 1
ATOM 1658 N N . LEU A 1 214 ? -10.106 -2.283 -15.506 1.00 80.69 214 LEU A N 1
ATOM 1659 C CA . LEU A 1 214 ? -9.548 -3.631 -15.663 1.00 80.69 214 LEU A CA 1
ATOM 1660 C C . LEU A 1 214 ? -9.370 -4.005 -17.141 1.00 80.69 214 LEU A C 1
ATOM 1662 O O . LEU A 1 214 ? -8.338 -4.551 -17.523 1.00 80.69 214 LE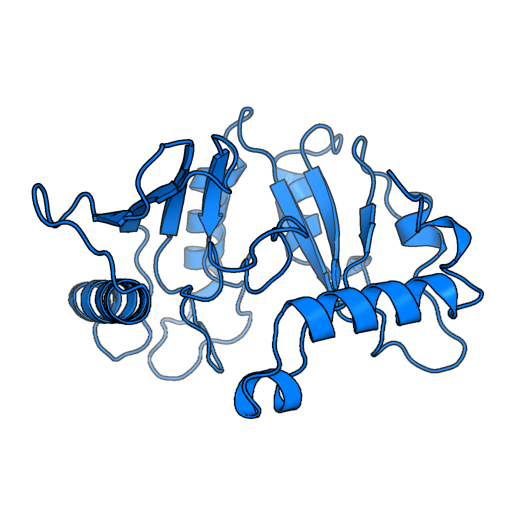U A O 1
ATOM 1666 N N . ASP A 1 215 ? -10.331 -3.654 -17.998 1.00 86.06 215 ASP A N 1
ATOM 1667 C CA . ASP A 1 215 ? -10.225 -3.868 -19.444 1.00 86.06 215 ASP A CA 1
ATOM 1668 C C . ASP A 1 215 ? -9.088 -3.039 -20.055 1.00 86.06 215 ASP A C 1
ATOM 1670 O O . ASP A 1 215 ? -8.358 -3.516 -20.929 1.00 86.06 215 ASP A O 1
ATOM 1674 N N . ALA A 1 216 ? -8.904 -1.800 -19.586 1.00 87.12 216 ALA A N 1
ATOM 1675 C CA . ALA A 1 216 ? -7.799 -0.949 -20.016 1.00 87.12 216 ALA A CA 1
ATOM 1676 C C . ALA A 1 216 ? -6.439 -1.505 -19.565 1.00 87.12 216 ALA A C 1
ATOM 1678 O O . ALA A 1 216 ? -5.509 -1.545 -20.370 1.00 87.12 216 ALA A O 1
ATOM 1679 N N . GLU A 1 217 ? -6.335 -1.981 -18.322 1.00 87.50 217 GLU A N 1
ATOM 1680 C CA . GLU A 1 217 ? -5.141 -2.649 -17.797 1.00 87.50 217 GLU A CA 1
ATOM 1681 C C . GLU A 1 217 ? -4.816 -3.917 -18.598 1.00 87.50 217 GLU A C 1
ATOM 1683 O O . GLU A 1 217 ? -3.694 -4.083 -19.081 1.00 87.50 217 GLU A O 1
ATOM 1688 N N . ARG A 1 218 ? -5.810 -4.781 -18.835 1.00 88.38 218 ARG A N 1
ATOM 1689 C CA . ARG A 1 218 ? -5.653 -5.978 -19.671 1.00 88.38 218 ARG A CA 1
ATOM 1690 C C . ARG A 1 218 ? -5.160 -5.617 -21.067 1.00 88.38 218 ARG A C 1
ATOM 1692 O O . ARG A 1 218 ? -4.216 -6.225 -21.571 1.00 88.38 218 ARG A O 1
ATOM 1699 N N . LYS A 1 219 ? -5.770 -4.608 -21.694 1.00 90.88 219 LYS A N 1
ATOM 1700 C CA . LYS A 1 219 ? -5.351 -4.125 -23.014 1.00 90.88 219 LYS A CA 1
ATOM 1701 C C . LYS A 1 219 ? -3.906 -3.623 -22.994 1.00 90.88 219 LYS A C 1
ATOM 1703 O O . LYS A 1 219 ? -3.170 -3.919 -23.935 1.00 90.88 219 LYS A O 1
ATOM 1708 N N . PHE A 1 220 ? -3.490 -2.905 -21.950 1.00 91.62 220 PHE A N 1
ATOM 1709 C CA . PHE A 1 220 ? -2.111 -2.438 -21.793 1.00 91.62 220 PHE A CA 1
ATOM 1710 C C . PHE A 1 220 ? -1.130 -3.613 -21.779 1.00 91.62 220 PHE A C 1
ATOM 1712 O O . PHE A 1 220 ? -0.256 -3.681 -22.642 1.00 91.62 220 PHE A O 1
ATOM 1719 N N . PHE A 1 221 ? -1.317 -4.586 -20.884 1.00 91.75 221 PHE A N 1
ATOM 1720 C CA . PHE A 1 221 ? -0.393 -5.717 -20.778 1.00 91.75 221 PHE A CA 1
ATOM 1721 C C . PHE A 1 221 ? -0.348 -6.564 -22.052 1.00 91.75 221 PHE A C 1
ATOM 1723 O O . PHE A 1 221 ? 0.737 -6.924 -22.499 1.00 91.75 221 PHE A O 1
ATOM 1730 N N . LEU A 1 222 ? -1.494 -6.830 -22.688 1.00 91.44 222 LEU A N 1
ATOM 1731 C CA . LEU A 1 222 ? -1.547 -7.627 -23.919 1.00 91.44 222 LEU A CA 1
ATOM 1732 C C . LEU A 1 222 ? -0.926 -6.927 -25.138 1.00 91.44 222 LEU A C 1
ATOM 1734 O O . LEU A 1 222 ? -0.433 -7.609 -26.040 1.00 91.44 222 LEU A O 1
ATOM 1738 N N . SER A 1 223 ? -0.967 -5.591 -25.191 1.00 91.38 223 SER A N 1
ATOM 1739 C CA . SER A 1 223 ? -0.425 -4.817 -26.318 1.00 91.38 223 SER A CA 1
ATOM 1740 C C . SER A 1 223 ? 1.030 -4.389 -26.127 1.00 91.38 223 SER A C 1
ATOM 1742 O O . SER A 1 223 ? 1.716 -4.165 -27.124 1.00 91.38 223 SER A O 1
ATOM 1744 N N . HIS A 1 224 ? 1.527 -4.313 -24.889 1.00 90.31 224 HIS A N 1
ATOM 1745 C CA . HIS A 1 224 ? 2.894 -3.882 -24.619 1.00 90.31 224 HIS A CA 1
ATOM 1746 C C . HIS A 1 224 ? 3.912 -4.999 -24.933 1.00 90.31 224 HIS A C 1
ATOM 1748 O O . HIS A 1 224 ? 3.885 -6.057 -24.290 1.00 90.31 224 HIS A O 1
ATOM 1754 N N . PRO A 1 225 ? 4.865 -4.791 -25.865 1.00 89.94 225 PRO A N 1
ATOM 1755 C CA . PRO A 1 225 ? 5.771 -5.846 -26.333 1.00 89.94 225 PRO A CA 1
ATOM 1756 C C . PRO A 1 225 ? 6.648 -6.425 -25.214 1.00 89.94 225 PRO A C 1
ATOM 1758 O O . PRO A 1 225 ? 6.923 -7.624 -25.208 1.00 89.94 225 PRO A O 1
ATOM 1761 N N . ALA A 1 226 ? 7.036 -5.602 -24.234 1.00 89.69 226 ALA A N 1
ATOM 1762 C CA . ALA A 1 226 ? 7.855 -6.037 -23.103 1.00 89.69 226 ALA A CA 1
ATOM 1763 C C . ALA A 1 226 ? 7.080 -6.796 -22.010 1.00 89.69 226 ALA A C 1
ATOM 1765 O O . ALA A 1 226 ? 7.715 -7.483 -21.212 1.00 89.69 226 ALA A O 1
ATOM 1766 N N . TYR A 1 227 ? 5.741 -6.694 -21.952 1.00 91.38 227 TYR A N 1
ATOM 1767 C CA . TYR A 1 227 ? 4.939 -7.203 -20.823 1.00 91.38 227 TYR A CA 1
ATOM 1768 C C . TYR A 1 227 ? 3.870 -8.230 -21.203 1.00 91.38 227 TYR A C 1
ATOM 1770 O O . TYR A 1 227 ? 3.296 -8.855 -20.316 1.00 91.38 227 TYR A O 1
ATOM 1778 N N . ARG A 1 228 ? 3.629 -8.465 -22.498 1.00 88.56 228 ARG A N 1
ATOM 1779 C CA . ARG A 1 228 ? 2.622 -9.428 -22.974 1.00 88.56 228 ARG A CA 1
ATOM 1780 C C . ARG A 1 228 ? 2.746 -10.822 -22.357 1.00 88.56 228 ARG A C 1
ATOM 1782 O O . ARG A 1 228 ? 1.738 -11.488 -22.162 1.00 88.56 228 ARG A O 1
ATOM 1789 N N . TRP A 1 229 ? 3.964 -11.259 -22.051 1.00 85.44 229 TRP A N 1
ATOM 1790 C CA . TRP A 1 229 ? 4.237 -12.565 -21.446 1.00 85.44 229 TRP A CA 1
ATOM 1791 C C . TRP A 1 229 ? 3.815 -12.667 -19.970 1.00 85.44 229 TRP A C 1
ATOM 1793 O O . TRP A 1 229 ? 3.693 -13.775 -19.463 1.00 85.44 229 TRP A O 1
ATOM 1803 N N . VAL A 1 230 ? 3.606 -11.540 -19.280 1.00 79.56 230 VAL A N 1
ATOM 1804 C CA . VAL A 1 230 ? 3.228 -11.499 -17.855 1.00 79.56 230 VAL A CA 1
ATOM 1805 C C . VAL A 1 230 ? 1.742 -11.816 -17.667 1.00 79.56 230 VAL A C 1
ATOM 1807 O O . VAL A 1 230 ? 1.335 -12.306 -16.616 1.00 79.56 230 VAL A O 1
ATOM 1810 N N . TYR A 1 231 ? 0.918 -11.547 -18.682 1.00 69.75 231 TYR A N 1
ATOM 1811 C CA . TYR A 1 231 ? -0.526 -11.731 -18.602 1.00 69.75 231 TYR A CA 1
ATOM 1812 C C . TYR A 1 231 ? -0.903 -13.178 -18.948 1.00 69.75 231 TYR A C 1
ATOM 1814 O O . TYR A 1 231 ? -1.066 -13.526 -20.118 1.00 69.75 231 TYR A O 1
ATOM 1822 N N . PHE A 1 232 ? -1.034 -14.025 -17.927 1.00 55.06 232 PHE A N 1
ATOM 1823 C CA . PHE A 1 232 ? -1.612 -15.363 -18.057 1.00 55.06 232 PHE A CA 1
ATOM 1824 C C . PHE A 1 232 ? -3.117 -15.297 -17.775 1.00 55.06 232 PHE A C 1
ATOM 1826 O O . PHE A 1 232 ? -3.531 -14.774 -16.741 1.00 55.06 232 PHE A O 1
ATOM 1833 N N . GLU A 1 233 ? -3.939 -15.810 -18.694 1.00 39.47 233 GLU A N 1
ATOM 1834 C CA . GLU A 1 233 ? -5.353 -16.064 -18.398 1.00 39.47 233 GLU A CA 1
ATOM 1835 C C . GLU A 1 233 ? -5.433 -17.203 -17.371 1.00 39.47 233 GLU A C 1
ATOM 1837 O O . GLU A 1 233 ? -4.932 -18.299 -17.632 1.00 39.47 233 GLU A O 1
ATOM 1842 N N . PHE A 1 234 ? -6.006 -16.916 -16.200 1.00 37.19 234 PHE A N 1
ATOM 1843 C CA . PHE A 1 234 ? -6.429 -17.917 -15.217 1.00 37.19 234 PHE A CA 1
ATOM 1844 C C . PHE A 1 234 ? -7.894 -18.280 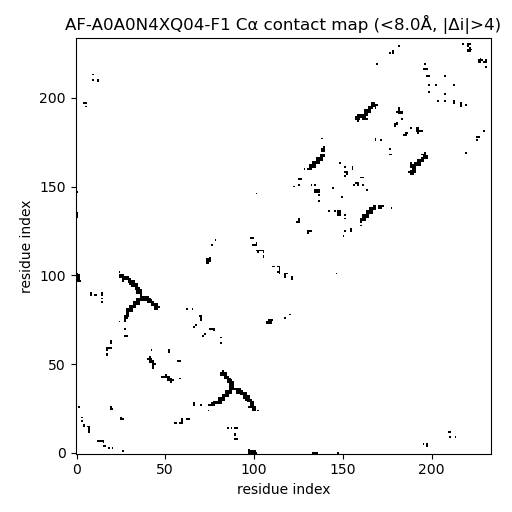-15.444 1.00 37.19 234 PHE A C 1
ATOM 1846 O O . PHE A 1 234 ? -8.688 -17.346 -15.713 1.00 37.19 234 PHE A O 1
#

Nearest PDB structures (foldseek):
  3zyc-assembly1_D  TM=9.521E-01  e=2.066E-36  Homo sapiens
  2x2e-assembly1_D  TM=9.759E-01  e=2.459E-35  Homo sapiens
  2x2f-assembly1_A  TM=9.774E-01  e=8.755E-35  Homo sapiens
  2x2f-assembly1_D  TM=9.797E-01  e=5.981E-35  Homo sapiens
  8sxz-assembly1_c  TM=9.455E-01  e=4.354E-35  Homo sapiens

Foldseek 3Di:
DAPCDDDADLPDRPDPPLQADDPDFRAQEKEWEWEAADDDWWKDWPVHPPDTGNDSVVVSVVSVVVQCVPQNPQSHHDLDYTYMYTYYNRDDGDIDIGATDQDPDDDGPYDPCRNVVSLVSVCVQLLDPPDAQEQEDEFQDDPVPRPSVVSNCVNPVQQARYEYEYENQVVHDPPDHCLCQQVCNPPHHPNGYDYFYADDPVCVVVVPDVSNRVVVRVVCQCPDPSRNVVDDDD

pLDDT: mean 83.15, std 15.64, range [30.78, 96.81]

Secondary structure (DSSP, 8-state):
---SS----TT---TTTTS---SS----S-EEEEEEE-SS-EEEETTSTT--B--HHHHHHHHHHHHHHHHTTTT---SS-EEEEEEETT--SEEEEE-PPP-SS--TT--TTHHHHHHHHHHHHHTSTTPPEEEEEETTS-GGG-HHHHHHHHH-TT-SSEEEEEE-GGGSPTT---HHHHTT-SS--TT-EEE--PPPHHHHHTT--HHHHHHHHHHHHHH-TTTGGG----

Solvent-accessible surface area (backbone atoms only — not comparable to full-atom values): 13695 Å² total; per-residue (Å²): 73,67,85,86,74,89,88,67,58,94,88,60,69,66,94,64,74,41,58,78,81,69,92,73,79,59,44,42,37,31,34,40,39,34,34,35,58,34,93,53,68,36,32,38,39,72,90,44,74,94,48,78,39,72,51,52,69,59,51,27,49,49,54,52,52,58,44,37,72,72,34,45,88,56,70,38,66,44,83,68,62,48,49,37,38,37,34,21,69,80,43,62,77,44,78,46,71,37,31,44,60,90,47,96,66,72,64,88,76,35,54,92,59,47,45,58,55,51,50,55,49,50,47,72,54,56,61,40,87,89,42,72,39,68,29,64,37,55,54,64,48,67,74,92,72,32,65,46,54,54,57,43,39,77,63,34,76,78,16,77,51,34,33,38,32,34,31,45,63,87,64,41,58,91,97,60,82,63,47,52,49,56,70,31,68,74,68,69,31,74,64,29,43,44,80,45,57,69,81,49,73,67,41,58,75,66,62,57,54,61,66,64,42,52,53,49,34,51,50,48,37,66,67,35,89,81,40,33,86,73,66,71,91,127

Sequence (234 aa):
MSFSGGLCSPAHAAPLDFLPRGSGIVTRRPLILQLIQDRNEYAEFLHKKGQYFTDFDAVRKEIEDETDRVTGQNKGISPHPINLRVFSPNVLNLTLIDLPGLTKVPVGDQPPDIEQQIRDMILTFISRETCLILAVTPANSDLATSDALKLAKEVDPQGLRTIGVLTKLDLMDEGTDAREILENRLFALRRGYVGVVNRGQKDIVGKKDIRAALDAERKFFLSHPAYRWVYFEF

Mean predicted aligned error: 7.62 Å